Protein 8A3P (pdb70)

GO terms:
  GO:0070062 extracellular exosome (C, HDA)

Sequence (193 aa):
RPACLLVASGAAEGVSAQSFLHCFTMASTAFNLQVATPGGKAMEFVDVTESNARWVQDFRLKAYASPAKLESIDGARYHALLIPSCPGALTDLASSGSLARILQHFHSESKPICAVGHGVAALCCATNEDRSWVFDSYSLTGPSVCLVVEDFVKDSSASEPDAVHVVLDRHLVTGQNASSTVPAVQNLLFLCG

Secondary structure (DSSP, 8-state):
--EEEEE---STT-EEHHHHHHHHHHHHTTSEEEEEEGGGPPP-EES--TTTHHHHHHHTTSGGGSPEEGGG--GGG-SEEEE---TTHHHHTTT-HHHHHHHHHHHHTT--EEEEGGGGGGGGG-B-TTS-BS-SS------------SSHHHH-----TTS--EEEETTEEEESSGGGHHHHHHHHHHHT-

Organism: Homo sapiens (NCBI:txid9606)

Radius of gyration: 14.98 Å; Cα contacts (8 Å, |Δi|>4): 439; chains: 1; bounding box: 38×32×41 Å

CATH classification: 3.40.50.880

InterPro domains:
  IPR029062 Class I glutamine amidotransferase-like [G3DSA:3.40.50.880] (11-215)
  IPR029062 Class I glutamine amidotransferase-like [SSF52317] (15-216)
  IPR050325 Protein/nucleic acid deglycase [PTHR48094] (12-217)

Foldseek 3Di:
DFEEEEEWELDDQWAEQLLVVLVVVVVVVPHPYAYEYAVQHQHHYDPDDPVCPVVVVVLVVDPRSGHDHLQPDDLVRGQEYEYTAIQNLQVTQLQDPSVLVSVVVCVVVVGAYFAEENSVSSQNNNADPVRDRPCQVPAEDYDPPDHDDDVCCPPSYYDDDQDWDWDDGRRYIYTHHSNVSNVRVVVVVVVVD

Solvent-accessible surface area: 9165 Å² total; per-residue (Å²): 170,60,28,0,0,0,0,0,0,11,20,85,121,0,0,5,5,74,0,0,23,53,0,14,60,37,0,34,102,34,3,85,37,57,4,0,0,20,45,20,124,53,4,88,21,35,96,86,70,172,104,4,28,180,58,16,116,60,2,96,151,70,99,111,17,85,16,33,116,0,96,88,23,82,6,62,170,19,84,0,0,0,0,0,1,0,45,8,0,37,106,29,0,7,76,12,36,13,0,9,163,9,0,58,46,0,66,86,112,59,26,5,4,0,0,0,0,47,0,16,9,0,0,10,12,0,62,50,177,102,202,43,13,11,2,88,89,24,69,28,3,19,25,96,129,87,143,102,21,113,78,40,90,157,82,45,119,70,72,112,111,120,42,100,41,41,34,86,19,124,72,3,0,1,0,10,20,42,56,0,1,64,44,0,0,95,44,0,32,160,44,35,104

Nearest PDB structures (foldseek):
  8a3p-assembly1_A  TM=1.005E+00  e=2.338E-42  Homo sapiens
  7nd2-assembly1_G  TM=9.711E-01  e=3.076E-33  Homo sapiens
  4p5p-assembly1_A  TM=8.276E-01  e=1.273E-11  Francisella tularensis subsp. novicida U112
  3n7t-assembly1_A  TM=8.208E-01  e=8.490E-11  Coccidioides immitis
  1u9c-assembly1_A  TM=8.214E-01  e=1.372E-09  Geobacillus stearothermophilus

Structure (mmCIF, N/CA/C/O backbone):
data_8A3P
#
_entry.id   8A3P
#
_cell.length_a   94.619
_cell.length_b   99.573
_cell.length_c   62.158
_cell.angle_alpha   90.000
_cell.angle_beta   90.000
_cell.angle_gamma   90.000
#
_symmetry.space_group_name_H-M   'C 2 2 21'
#
loop_
_atom_site.group_PDB
_atom_site.id
_atom_site.type_symbol
_atom_site.label_atom_id
_atom_site.label_alt_id
_atom_site.label_comp_id
_atom_site.label_asym_id
_atom_site.label_entity_id
_atom_site.label_seq_id
_atom_site.pdbx_PDB_ins_code
_atom_site.Cartn_x
_atom_site.Cartn_y
_atom_site.Cartn_z
_atom_site.occupancy
_atom_site.B_iso_or_equiv
_atom_site.auth_seq_id
_atom_site.auth_comp_id
_atom_site.auth_asym_id
_atom_site.auth_atom_id
_atom_site.pdbx_PDB_model_num
ATOM 1 N N . ARG A 1 9 ? 10.740 13.817 7.425 1.00 99.26 9 ARG A N 1
ATOM 2 C CA . ARG A 1 9 ? 11.883 13.989 6.538 1.00 87.73 9 ARG A CA 1
ATOM 3 C C . ARG A 1 9 ? 12.962 14.881 7.136 1.00 74.52 9 ARG A C 1
ATOM 4 O O . ARG A 1 9 ? 12.691 16.026 7.504 1.00 77.13 9 ARG A O 1
ATOM 12 N N . PRO A 1 10 ? 14.183 14.370 7.232 1.00 84.46 10 PRO A N 1
ATOM 13 C CA . PRO A 1 10 ? 15.319 15.205 7.641 1.00 81.69 10 PRO A CA 1
ATOM 14 C C . PRO A 1 10 ? 15.840 16.024 6.461 1.00 79.41 10 PRO A C 1
ATOM 15 O O . PRO A 1 10 ? 15.336 15.950 5.335 1.00 83.37 10 PRO A O 1
ATOM 19 N N . ALA A 1 11 ? 16.858 16.833 6.737 1.00 74.98 11 ALA A N 1
ATOM 20 C CA . ALA A 1 11 ? 17.429 17.720 5.735 1.00 73.95 11 ALA A CA 1
ATOM 21 C C . ALA A 1 11 ? 18.823 17.246 5.359 1.00 76.62 11 ALA A C 1
ATOM 22 O O . ALA A 1 11 ? 19.574 16.745 6.204 1.00 76.32 11 ALA A O 1
ATOM 24 N N . CYS A 1 12 ? 19.169 17.434 4.092 1.00 70.41 12 CYS A N 1
ATOM 25 C CA . CYS A 1 12 ? 20.452 17.014 3.560 1.00 66.15 12 CYS A CA 1
ATOM 26 C C . CYS A 1 12 ? 21.083 18.164 2.792 1.00 65.58 12 CYS A C 1
ATOM 27 O O . CYS A 1 12 ? 20.414 18.835 2.000 1.00 61.64 12 CYS A O 1
ATOM 30 N N . LEU A 1 13 ? 22.372 18.387 3.037 1.00 62.31 13 LEU A N 1
ATOM 31 C CA . LEU A 1 13 ? 23.141 19.429 2.369 1.00 63.27 13 LEU A CA 1
ATOM 32 C C . LEU A 1 13 ? 23.880 18.814 1.186 1.00 71.17 13 LEU A C 1
ATOM 33 O O . LEU A 1 13 ? 24.708 17.912 1.370 1.00 75.55 13 LEU A O 1
ATOM 38 N N . LEU A 1 14 ? 23.573 19.291 -0.022 1.00 76.33 14 LEU A N 1
ATOM 39 C CA . LEU A 1 14 ? 24.229 18.848 -1.259 1.00 64.96 14 LEU A CA 1
ATOM 40 C C . LEU A 1 14 ? 25.134 19.991 -1.700 1.00 64.39 14 LEU A C 1
ATOM 41 O O . LEU A 1 14 ? 24.670 20.969 -2.303 1.00 61.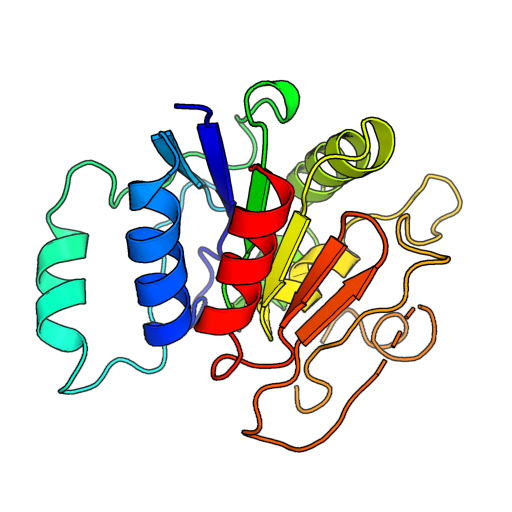16 14 LEU A O 1
ATOM 46 N N . VAL A 1 15 ? 26.424 19.879 -1.392 1.00 63.41 15 VAL A N 1
ATOM 47 C CA . VAL A 1 15 ? 27.394 20.889 -1.795 1.00 65.68 15 VAL A CA 1
ATOM 48 C C . VAL A 1 15 ? 27.999 20.488 -3.132 1.00 64.17 15 VAL A C 1
ATOM 49 O O . VAL A 1 15 ? 28.271 19.304 -3.387 1.00 66.96 15 VAL A O 1
ATOM 53 N N . ALA A 1 16 ? 28.193 21.481 -3.992 1.00 67.96 16 ALA A N 1
ATOM 54 C CA . ALA A 1 16 ? 28.761 21.300 -5.314 1.00 63.53 16 ALA A CA 1
ATOM 55 C C . ALA A 1 16 ? 29.645 22.495 -5.624 1.00 69.70 16 ALA A C 1
ATOM 56 O O . ALA A 1 16 ? 29.758 23.438 -4.833 1.00 70.09 16 ALA A O 1
ATOM 58 N N . SER A 1 17 ? 30.259 22.455 -6.796 1.00 69.26 17 SER A N 1
ATOM 59 C CA . SER A 1 17 ? 31.103 23.535 -7.280 1.00 73.30 17 SER A CA 1
ATOM 60 C C . SER A 1 17 ? 30.266 24.593 -7.992 1.00 74.27 17 SER A C 1
ATOM 61 O O . SER A 1 17 ? 29.246 24.293 -8.619 1.00 68.49 17 SER A O 1
ATOM 64 N N . GLY A 1 18 ? 30.701 25.843 -7.873 1.00 77.07 18 GLY A N 1
ATOM 65 C CA . GLY A 1 18 ? 30.271 26.912 -8.749 1.00 74.15 18 GLY A CA 1
ATOM 66 C C . GLY A 1 18 ? 31.255 27.204 -9.863 1.00 77.87 18 GLY A C 1
ATOM 67 O O . GLY A 1 18 ? 30.990 28.070 -10.704 1.00 91.22 18 GLY A O 1
ATOM 68 N N . ALA A 1 19 ? 32.373 26.478 -9.905 1.00 78.31 19 ALA A N 1
ATOM 69 C CA . ALA A 1 19 ? 33.510 26.760 -10.769 1.00 78.89 19 ALA A CA 1
ATOM 70 C C . ALA A 1 19 ? 33.226 26.368 -12.220 1.00 83.38 19 ALA A C 1
ATOM 71 O O . ALA A 1 19 ? 32.213 25.739 -12.541 1.00 82.71 19 ALA A O 1
ATOM 73 N N . ALA A 1 20 ? 34.207 26.674 -13.079 1.00 90.20 20 ALA A N 1
ATOM 74 C CA . ALA A 1 20 ? 33.981 26.899 -14.508 1.00 96.65 20 ALA A CA 1
ATOM 75 C C . ALA A 1 20 ? 33.358 25.694 -15.201 1.00 100.53 20 ALA A C 1
ATOM 76 O O . ALA A 1 20 ? 32.323 25.814 -15.859 1.00 106.02 20 ALA A O 1
ATOM 78 N N . GLU A 1 21 ? 34.011 24.544 -15.139 1.00 96.96 21 GLU A N 1
ATOM 79 C CA . GLU A 1 21 ? 33.444 23.302 -15.661 1.00 98.04 21 GLU A CA 1
ATOM 80 C C . GLU A 1 21 ? 33.287 22.370 -14.472 1.00 80.64 21 GLU A C 1
ATOM 81 O O . GLU A 1 21 ? 33.954 21.337 -14.359 1.00 69.04 21 GLU A O 1
ATOM 87 N N . GLY A 1 22 ? 32.387 22.763 -13.580 1.00 79.34 22 GLY A N 1
ATOM 88 C CA . GLY A 1 22 ? 32.470 22.378 -12.193 1.00 75.99 22 GLY A CA 1
ATOM 89 C C . GLY A 1 22 ? 31.910 21.033 -11.821 1.00 76.20 22 GLY A C 1
ATOM 90 O O . GLY A 1 22 ? 32.578 20.286 -11.105 1.00 80.71 22 GLY A O 1
ATOM 91 N N . VAL A 1 23 ? 30.689 20.716 -12.252 1.00 71.41 23 VAL A N 1
ATOM 92 C CA . VAL A 1 23 ? 29.967 19.571 -11.709 1.00 71.60 23 VAL A CA 1
ATOM 93 C C . VAL A 1 23 ? 29.559 18.625 -12.838 1.00 75.64 23 VAL A C 1
ATOM 94 O O . VAL A 1 23 ? 29.124 19.067 -13.908 1.00 74.41 23 VAL A O 1
ATOM 98 N N . SER A 1 24 ? 29.726 17.317 -12.604 1.00 70.29 24 SER A N 1
ATOM 99 C CA . SER A 1 24 ? 29.314 16.311 -13.583 1.00 68.67 24 SER A CA 1
ATOM 100 C C . SER A 1 24 ? 27.797 16.199 -13.611 1.00 67.81 24 SER A C 1
ATOM 101 O O . SER A 1 24 ? 27.153 16.117 -12.563 1.00 80.10 24 SER A O 1
ATOM 104 N N . ALA A 1 25 ? 27.218 16.189 -14.808 1.00 72.77 25 ALA A N 1
ATOM 105 C CA . ALA A 1 25 ? 25.772 16.349 -14.900 1.00 65.22 25 ALA A CA 1
ATOM 106 C C . ALA A 1 25 ? 25.036 15.087 -14.466 1.00 61.65 25 ALA A C 1
ATOM 107 O O . ALA A 1 25 ? 24.014 15.167 -13.781 1.00 64.19 25 ALA A O 1
ATOM 109 N N . GLN A 1 26 ? 25.527 13.909 -14.853 1.00 62.95 26 GLN A N 1
ATOM 110 C CA . GLN A 1 26 ? 24.828 12.677 -14.494 1.00 65.91 26 GLN A CA 1
ATOM 111 C C . GLN A 1 26 ? 24.967 12.395 -13.002 1.00 69.55 26 GLN A C 1
ATOM 112 O O . GLN A 1 26 ? 23.982 12.069 -12.320 1.00 70.23 26 GLN A O 1
ATOM 118 N N . SER A 1 27 ? 26.187 12.535 -12.473 1.00 68.52 27 SER A N 1
ATOM 119 C CA . SER A 1 27 ? 26.379 12.421 -11.034 1.00 64.86 27 SER A CA 1
ATOM 120 C C . SER A 1 27 ? 25.392 13.308 -10.291 1.00 73.04 27 SER A C 1
ATOM 121 O O . SER A 1 27 ? 24.657 12.838 -9.415 1.00 74.64 27 SER A O 1
ATOM 124 N N . PHE A 1 28 ? 25.325 14.590 -10.663 1.00 73.98 28 PHE A N 1
ATOM 125 C CA . PHE A 1 28 ? 24.416 15.504 -9.976 1.00 66.38 28 PHE A CA 1
ATOM 126 C C . PHE A 1 28 ? 22.965 15.058 -10.110 1.00 59.75 28 PHE A C 1
ATOM 127 O O . PHE A 1 28 ? 22.204 15.112 -9.139 1.00 57.29 28 PHE A O 1
ATOM 135 N N . LEU A 1 29 ? 22.545 14.686 -11.322 1.00 58.93 29 LEU A N 1
ATOM 136 C CA . LEU A 1 29 ? 21.161 14.276 -11.530 1.00 60.22 29 LEU A CA 1
ATOM 137 C C . LEU A 1 29 ? 20.785 13.156 -10.565 1.00 64.52 29 LEU A C 1
ATOM 138 O O . LEU A 1 29 ? 19.711 13.179 -9.940 1.00 65.41 29 LEU A O 1
ATOM 143 N N . HIS A 1 30 ? 21.682 12.184 -10.397 1.00 63.71 30 HIS A N 1
ATOM 144 C CA . HIS A 1 30 ? 21.350 11.090 -9.495 1.00 69.47 30 HIS A CA 1
ATOM 145 C C . HIS A 1 30 ? 21.364 11.544 -8.046 1.00 64.94 30 HIS A C 1
ATOM 146 O O . HIS A 1 30 ? 20.476 11.165 -7.276 1.00 64.40 30 HIS A O 1
ATOM 153 N N . CYS A 1 31 ? 22.343 12.365 -7.658 1.00 58.20 31 CYS A N 1
ATOM 154 C CA . CYS A 1 31 ? 22.365 12.877 -6.291 1.00 53.65 31 CYS A CA 1
ATOM 155 C C . CYS A 1 31 ? 21.082 13.627 -5.958 1.00 60.68 31 CYS A C 1
ATOM 156 O O . CYS A 1 31 ? 20.457 13.377 -4.923 1.00 62.90 31 CYS A O 1
ATOM 159 N N . PHE A 1 32 ? 20.671 14.546 -6.830 1.00 67.79 32 PHE A N 1
ATOM 160 C CA . PHE A 1 32 ? 19.516 15.386 -6.538 1.00 71.85 32 PHE A CA 1
ATOM 161 C C . PHE A 1 32 ? 18.239 14.556 -6.484 1.00 71.17 32 PHE A C 1
ATOM 162 O O . PHE A 1 32 ? 17.528 14.560 -5.472 1.00 69.81 32 PHE A O 1
ATOM 170 N N . THR A 1 33 ? 17.936 13.828 -7.560 1.00 65.92 33 THR A N 1
ATOM 171 C CA . THR A 1 33 ? 16.700 13.051 -7.580 1.00 69.30 33 THR A CA 1
ATOM 172 C C . THR A 1 33 ? 16.674 12.016 -6.454 1.00 72.39 33 THR A C 1
ATOM 173 O O . THR A 1 33 ? 15.691 11.925 -5.703 1.00 73.34 33 THR A O 1
ATOM 177 N N . MET A 1 34 ? 17.761 11.249 -6.297 1.00 71.24 34 MET A N 1
ATOM 178 C CA . MET A 1 34 ? 17.803 10.229 -5.25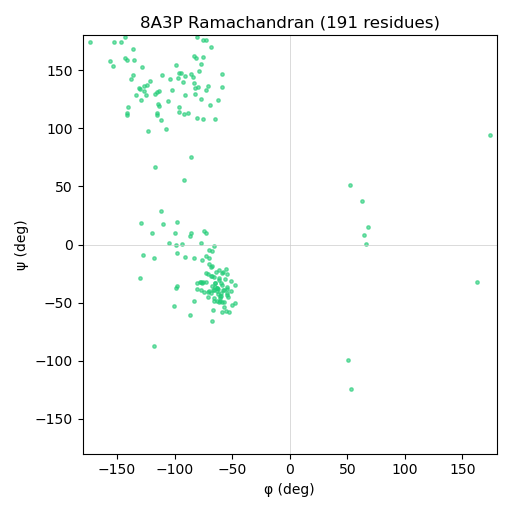2 1.00 68.54 34 MET A CA 1
ATOM 179 C C . MET A 1 34 ? 17.696 10.832 -3.851 1.00 67.15 34 MET A C 1
ATOM 180 O O . MET A 1 34 ? 17.000 10.285 -2.994 1.00 69.35 34 MET A O 1
ATOM 185 N N . ALA A 1 35 ? 18.390 11.932 -3.574 1.00 64.07 35 ALA A N 1
ATOM 186 C CA . ALA A 1 35 ? 18.363 12.438 -2.203 1.00 63.02 35 ALA A CA 1
ATOM 187 C C . ALA A 1 35 ? 17.068 13.183 -1.903 1.00 74.00 35 ALA A C 1
ATOM 188 O O . ALA A 1 35 ? 16.583 13.144 -0.767 1.00 84.19 35 ALA A O 1
ATOM 190 N N . SER A 1 36 ? 16.490 13.846 -2.907 1.00 75.49 36 SER A N 1
ATOM 191 C CA . SER A 1 36 ? 15.212 14.527 -2.742 1.00 77.48 36 SER A CA 1
ATOM 192 C C . SER A 1 36 ? 14.081 13.574 -2.381 1.00 82.02 36 SER A C 1
ATOM 193 O O . SER A 1 36 ? 13.058 14.025 -1.854 1.00 83.49 36 SER A O 1
ATOM 196 N N . THR A 1 37 ? 14.222 12.278 -2.682 1.00 77.50 37 THR A N 1
ATOM 197 C CA . THR A 1 37 ? 13.162 11.332 -2.353 1.00 82.36 37 THR A CA 1
ATOM 198 C C . THR A 1 37 ? 13.111 11.080 -0.853 1.00 80.37 37 THR A C 1
ATOM 199 O O . THR A 1 37 ? 12.054 10.734 -0.315 1.00 82.83 37 THR A O 1
ATOM 203 N N . ALA A 1 38 ? 14.229 11.295 -0.160 1.00 80.84 38 ALA A N 1
ATOM 204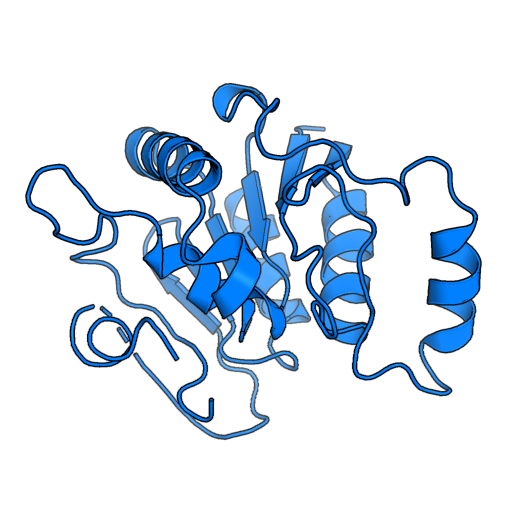 C CA . ALA A 1 38 ? 14.355 10.985 1.250 1.00 81.00 38 ALA A CA 1
ATOM 205 C C . ALA A 1 38 ? 14.623 12.195 2.131 1.00 83.12 38 ALA A C 1
ATOM 206 O O . ALA A 1 38 ? 14.533 12.072 3.358 1.00 89.16 38 ALA A O 1
ATOM 208 N N . PHE A 1 39 ? 14.946 13.350 1.559 1.00 75.92 39 PHE A N 1
ATOM 209 C CA . PHE A 1 39 ? 15.336 14.502 2.353 1.00 79.83 39 PHE A CA 1
ATOM 210 C C . PHE A 1 39 ? 14.635 15.752 1.847 1.00 83.13 39 PHE A C 1
ATOM 211 O O . PHE A 1 39 ? 14.175 15.816 0.706 1.00 79.04 39 PHE A O 1
ATOM 219 N N . ASN A 1 40 ? 14.547 16.748 2.719 1.00 79.60 40 ASN A N 1
ATOM 220 C CA . ASN A 1 40 ? 14.356 18.118 2.265 1.00 79.12 40 ASN A CA 1
ATOM 221 C C . ASN A 1 40 ? 15.734 18.610 1.838 1.00 73.34 40 ASN A C 1
ATOM 222 O O . ASN A 1 40 ? 16.631 18.781 2.672 1.00 78.84 40 ASN A O 1
ATOM 227 N N . LEU A 1 41 ? 15.927 18.771 0.538 1.00 63.32 41 LEU A N 1
ATOM 228 C CA . LEU A 1 41 ? 17.258 18.925 -0.020 1.00 65.08 41 LEU A CA 1
ATOM 229 C C . LEU A 1 41 ? 17.589 20.403 -0.200 1.00 71.73 41 LEU A C 1
ATOM 230 O O . LEU A 1 41 ? 16.706 21.230 -0.442 1.00 76.81 41 LEU A O 1
ATOM 235 N N . GLN A 1 42 ? 18.875 20.730 -0.052 1.00 65.63 42 GLN A N 1
ATOM 236 C CA . GLN A 1 42 ? 19.363 22.101 -0.162 1.00 63.71 42 GLN A CA 1
ATOM 237 C C . GLN A 1 42 ? 20.700 22.087 -0.885 1.00 69.07 42 GLN A C 1
ATOM 238 O O . GLN A 1 42 ? 21.682 21.559 -0.350 1.00 69.46 42 GLN A O 1
ATOM 244 N N . VAL A 1 43 ? 20.730 22.664 -2.090 1.00 61.13 43 VAL A N 1
ATOM 245 C CA . VAL A 1 43 ? 21.963 22.797 -2.855 1.00 66.22 43 VAL A CA 1
ATOM 246 C C . VAL A 1 43 ? 22.716 24.023 -2.350 1.00 67.06 43 VAL A C 1
ATOM 247 O O . VAL A 1 43 ? 22.120 25.082 -2.129 1.00 67.80 43 VAL A O 1
ATOM 251 N N . ALA A 1 44 ? 24.025 23.881 -2.147 1.00 64.39 44 ALA A N 1
ATOM 252 C CA . ALA A 1 44 ? 24.865 24.994 -1.724 1.00 63.94 44 ALA A CA 1
ATOM 253 C C . ALA A 1 44 ? 26.175 24.957 -2.496 1.00 68.17 44 ALA A C 1
ATOM 254 O O . ALA A 1 44 ? 26.707 23.875 -2.767 1.00 71.25 44 ALA A O 1
ATOM 256 N N . THR A 1 45 ? 26.680 26.130 -2.862 1.00 62.93 45 THR A N 1
ATOM 257 C CA . THR A 1 45 ? 27.935 26.258 -3.590 1.00 67.53 45 THR A CA 1
ATOM 258 C C . THR A 1 45 ? 28.658 27.488 -3.082 1.00 67.05 45 THR A C 1
ATOM 259 O O . THR A 1 45 ? 28.038 28.370 -2.471 1.00 67.34 45 THR A O 1
ATOM 263 N N . PRO A 1 46 ? 29.974 27.583 -3.299 1.00 64.74 46 PRO A N 1
ATOM 264 C CA . PRO A 1 46 ? 30.692 28.793 -2.880 1.00 60.79 46 PRO A CA 1
ATOM 265 C C . PRO A 1 46 ? 30.112 30.026 -3.558 1.00 66.86 46 PRO A C 1
ATOM 266 O O . PRO A 1 46 ? 29.788 30.014 -4.748 1.00 70.09 46 PRO A O 1
ATOM 270 N N . GLY A 1 47 ? 29.931 31.082 -2.772 1.00 60.55 47 GLY A N 1
ATOM 271 C CA . GLY A 1 47 ? 29.424 32.339 -3.286 1.00 64.69 47 GLY A CA 1
ATOM 272 C C . GLY A 1 47 ? 27.987 32.282 -3.771 1.00 68.69 47 GLY A C 1
ATOM 273 O O . GLY A 1 47 ? 27.433 33.291 -4.236 1.00 71.44 47 GLY A O 1
ATOM 274 N N . GLY A 1 48 ? 27.372 31.103 -3.654 1.00 65.51 48 GLY A N 1
ATOM 275 C CA . GLY A 1 48 ? 26.072 30.855 -4.229 1.00 56.58 48 GLY A CA 1
ATOM 276 C C . GLY A 1 48 ? 26.079 30.830 -5.736 1.00 63.57 48 GLY A C 1
ATOM 277 O O . GLY A 1 48 ? 25.010 30.932 -6.355 1.00 66.20 48 GLY A O 1
ATOM 278 N N . LYS A 1 49 ? 27.258 30.718 -6.350 1.00 61.26 49 LYS A N 1
ATOM 279 C CA . LYS A 1 49 ? 27.365 30.833 -7.801 1.00 72.05 49 LYS A CA 1
ATOM 280 C C . LYS A 1 49 ? 26.755 29.604 -8.467 1.00 76.23 49 LYS A C 1
ATOM 281 O O . LYS A 1 49 ? 26.955 28.469 -8.021 1.00 75.53 49 LYS A O 1
ATOM 287 N N . ALA A 1 50 ? 25.975 29.849 -9.521 1.00 83.29 50 ALA A N 1
ATOM 288 C CA . ALA A 1 50 ? 25.283 28.785 -10.234 1.00 70.73 50 ALA A CA 1
ATOM 289 C C . ALA A 1 50 ? 26.276 27.770 -10.787 1.00 74.79 50 ALA A C 1
ATOM 290 O O . ALA A 1 50 ? 27.404 28.109 -11.163 1.00 78.37 50 ALA A O 1
ATOM 292 N N . MET A 1 51 ? 25.837 26.512 -10.828 1.00 69.69 51 MET A N 1
ATOM 293 C CA . MET A 1 51 ? 26.684 25.391 -11.208 1.00 71.61 51 MET A CA 1
ATOM 294 C C . MET A 1 51 ? 26.841 25.323 -12.717 1.00 72.27 51 MET A C 1
ATOM 295 O O . MET A 1 51 ? 25.930 25.676 -13.475 1.00 64.89 51 MET A O 1
ATOM 300 N N . GLU A 1 52 ? 27.994 24.830 -13.156 1.00 71.27 52 GLU A N 1
ATOM 301 C CA . GLU A 1 52 ? 28.245 24.626 -14.575 1.00 72.45 52 GLU A CA 1
ATOM 302 C C . GLU A 1 52 ? 28.399 23.135 -14.849 1.00 66.54 52 GLU A C 1
ATOM 303 O O . GLU A 1 52 ? 29.294 22.480 -14.301 1.00 65.51 52 GLU A O 1
ATOM 309 N N . PHE A 1 53 ? 27.532 22.614 -15.711 1.00 72.96 53 PHE A N 1
ATOM 310 C CA . PHE A 1 53 ? 27.389 21.181 -15.931 1.00 68.10 53 PHE A CA 1
ATOM 311 C C . PHE A 1 53 ? 28.354 20.702 -17.008 1.00 77.03 53 PHE A C 1
ATOM 312 O O . PHE A 1 53 ? 28.213 21.066 -18.177 1.00 71.55 53 PHE A O 1
ATOM 320 N N . VAL A 1 54 ? 29.321 19.883 -16.616 1.00 79.61 54 VAL A N 1
ATOM 321 C CA . VAL A 1 54 ? 30.090 19.105 -17.577 1.00 81.66 54 VAL A CA 1
ATOM 322 C C . VAL A 1 54 ? 29.300 17.852 -17.957 1.00 79.06 54 VAL A C 1
ATOM 323 O O . VAL A 1 54 ? 28.378 17.434 -17.255 1.00 74.75 54 VAL A O 1
ATOM 327 N N . ASP A 1 55 ? 29.659 17.254 -19.098 1.00 85.66 55 ASP A N 1
ATOM 328 C CA . ASP A 1 55 ? 29.130 15.946 -19.524 1.00 83.34 55 ASP A CA 1
ATOM 329 C C . ASP A 1 55 ? 27.618 15.966 -19.752 1.00 76.38 55 ASP A C 1
ATOM 330 O O . ASP A 1 55 ? 26.916 15.005 -19.442 1.00 68.55 55 ASP A O 1
ATOM 335 N N . VAL A 1 56 ? 27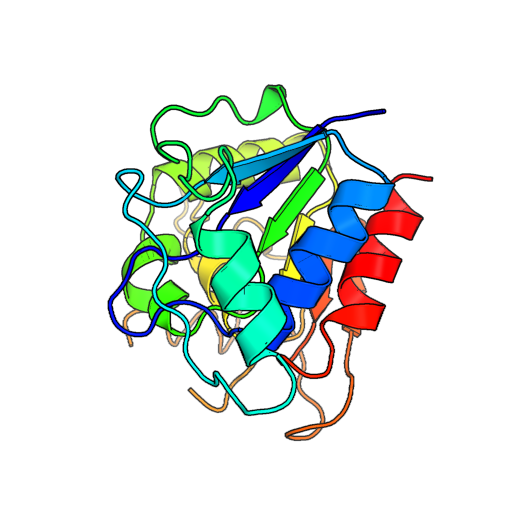.100 17.054 -20.285 1.00 79.24 56 VAL A N 1
ATOM 336 C CA . VAL A 1 56 ? 25.686 17.095 -20.643 1.00 82.48 56 VAL A CA 1
ATOM 337 C C . VAL A 1 56 ? 25.502 16.382 -21.979 1.00 85.85 56 VAL A C 1
ATOM 338 O O . VAL A 1 56 ? 26.312 16.548 -22.900 1.00 98.23 56 VAL A O 1
ATOM 342 N N . THR A 1 57 ? 24.465 15.542 -22.080 1.00 87.81 57 THR A N 1
ATOM 343 C CA . THR A 1 57 ? 24.253 14.732 -23.277 1.00 82.21 57 THR A CA 1
ATOM 344 C C . THR A 1 57 ? 22.769 14.531 -23.555 1.00 84.07 57 THR A C 1
ATOM 345 O O . THR A 1 57 ? 21.903 14.888 -22.753 1.00 86.99 57 THR A O 1
ATOM 349 N N . GLU A 1 58 ? 22.499 13.903 -24.710 1.00 83.56 58 GLU A N 1
ATOM 350 C CA . GLU A 1 58 ? 21.135 13.725 -25.206 1.00 85.32 58 GLU A CA 1
ATOM 351 C C . GLU A 1 58 ? 20.236 13.036 -24.180 1.00 86.97 58 GLU A C 1
ATOM 352 O O . GLU A 1 58 ? 19.016 13.235 -24.189 1.00 88.76 58 GLU A O 1
ATOM 358 N N . SER A 1 59 ? 20.818 12.250 -23.269 1.00 94.64 59 SER A N 1
ATOM 359 C CA . SER A 1 59 ? 20.012 11.483 -22.321 1.00 88.71 59 SER A CA 1
ATOM 360 C C . SER A 1 59 ? 19.543 12.332 -21.145 1.00 85.52 59 SER A C 1
ATOM 361 O O . SER A 1 59 ? 18.408 12.173 -20.682 1.00 86.40 59 SER A O 1
ATOM 364 N N . ASN A 1 60 ? 20.389 13.234 -20.646 1.00 79.46 60 ASN A N 1
ATOM 365 C CA . ASN A 1 60 ? 20.035 14.045 -19.490 1.00 83.01 60 ASN A CA 1
ATOM 366 C C . ASN A 1 60 ? 19.697 15.488 -19.834 1.00 82.92 60 ASN A C 1
ATOM 367 O O . ASN A 1 60 ? 19.39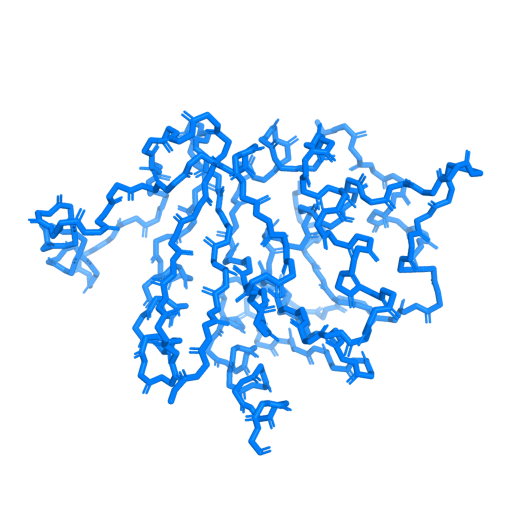1 16.265 -18.923 1.00 83.27 60 ASN A O 1
ATOM 372 N N . ALA A 1 61 ? 19.718 15.869 -21.113 1.00 79.61 61 ALA A N 1
ATOM 373 C CA . ALA A 1 61 ? 19.529 17.276 -21.451 1.00 74.30 61 ALA A CA 1
ATOM 374 C C . ALA A 1 61 ? 18.162 17.777 -21.004 1.00 70.90 61 ALA A C 1
ATOM 375 O O . ALA A 1 61 ? 18.064 18.824 -20.357 1.00 76.89 61 ALA A O 1
ATOM 377 N N . ARG A 1 62 ? 17.090 17.045 -21.331 1.00 63.79 62 ARG A N 1
ATOM 378 C CA . ARG A 1 62 ? 15.769 17.508 -20.910 1.00 64.07 62 ARG A CA 1
ATOM 379 C C . ARG A 1 62 ? 15.734 17.771 -19.415 1.00 70.62 62 ARG A C 1
ATOM 380 O O . ARG A 1 62 ? 15.245 18.819 -18.974 1.00 74.08 62 ARG A O 1
ATOM 388 N N . TRP A 1 63 ? 16.282 16.843 -18.621 1.00 72.33 63 TRP A N 1
ATOM 389 C CA . TRP A 1 63 ? 16.235 16.992 -17.170 1.00 66.42 63 TRP A CA 1
ATOM 390 C C . TRP A 1 63 ? 16.929 18.270 -16.720 1.00 70.11 63 TRP A C 1
ATOM 391 O O . TRP A 1 63 ? 16.437 18.960 -15.824 1.00 80.15 63 TRP A O 1
ATOM 402 N N . VAL A 1 64 ? 18.077 18.601 -17.312 1.00 69.05 64 VAL A N 1
ATOM 403 C CA . VAL A 1 64 ? 18.772 19.802 -16.850 1.00 71.54 64 VAL A CA 1
ATOM 404 C C . VAL A 1 64 ? 18.102 21.068 -17.399 1.00 77.03 64 VAL A C 1
ATOM 405 O O . VAL A 1 64 ? 18.057 22.103 -16.719 1.00 73.96 64 VAL A O 1
ATOM 409 N N . GLN A 1 65 ? 17.529 21.003 -18.598 1.00 75.97 65 GLN A N 1
ATOM 410 C CA . GLN A 1 65 ? 16.696 22.106 -19.062 1.00 76.20 65 GLN A CA 1
ATOM 411 C C . GLN A 1 65 ? 15.535 22.356 -18.110 1.00 71.89 65 GLN A C 1
ATOM 412 O O . GLN A 1 65 ? 15.127 23.506 -17.912 1.00 73.38 65 GLN A O 1
ATOM 418 N N . ASP A 1 66 ? 14.987 21.298 -17.506 1.00 76.50 66 ASP A N 1
ATOM 419 C CA . ASP A 1 66 ? 13.908 21.503 -16.546 1.00 75.45 66 ASP A CA 1
ATOM 420 C C . ASP A 1 66 ? 14.454 21.999 -15.213 1.00 76.29 66 ASP A C 1
ATOM 421 O O . ASP A 1 66 ? 13.864 22.891 -14.588 1.00 78.32 66 ASP A O 1
ATOM 426 N N . PHE A 1 67 ? 15.604 21.463 -14.790 1.00 73.63 67 PHE A N 1
ATOM 427 C CA . PHE A 1 67 ? 16.201 21.835 -13.511 1.00 74.62 67 PHE A CA 1
ATOM 428 C C . PHE A 1 67 ? 16.518 23.324 -13.459 1.00 81.96 67 PHE A C 1
ATOM 429 O O . PHE A 1 67 ? 16.239 23.993 -12.458 1.00 84.25 67 PHE A O 1
ATOM 437 N N . ARG A 1 68 ? 17.102 23.864 -14.537 1.00 74.48 68 ARG A N 1
ATOM 438 C CA . ARG A 1 68 ? 17.459 25.276 -14.534 1.00 72.36 68 ARG A CA 1
ATOM 439 C C . ARG A 1 68 ? 16.250 26.166 -14.288 1.00 80.28 68 ARG A C 1
ATOM 440 O O . ARG A 1 68 ? 16.411 27.288 -13.798 1.00 81.96 68 ARG A O 1
ATOM 448 N N . LEU A 1 69 ? 15.044 25.682 -14.582 1.00 76.76 69 LEU A N 1
ATOM 449 C CA . LEU A 1 69 ? 13.837 26.483 -14.436 1.00 85.22 69 LEU A CA 1
ATOM 450 C C . LEU A 1 69 ? 13.145 26.301 -13.085 1.00 86.82 69 LEU A C 1
ATOM 451 O O . LEU A 1 69 ? 12.109 26.931 -12.847 1.00 88.15 69 LEU A O 1
ATOM 456 N N . LYS A 1 70 ? 13.684 25.475 -12.190 1.00 86.97 70 LYS A N 1
ATOM 457 C CA . LYS A 1 70 ? 13.028 25.228 -10.912 1.00 83.30 70 LYS A CA 1
ATOM 458 C C . LYS A 1 70 ? 13.576 26.160 -9.832 1.00 78.58 70 LYS A C 1
ATOM 459 O O . LYS A 1 70 ? 14.751 26.544 -9.847 1.00 75.09 70 LYS A O 1
ATOM 465 N N . ALA A 1 71 ? 12.700 26.533 -8.895 1.00 83.55 71 ALA A N 1
ATOM 466 C CA . ALA A 1 71 ? 13.037 27.579 -7.930 1.00 91.59 71 ALA A CA 1
ATOM 467 C C . ALA A 1 71 ? 14.332 27.269 -7.183 1.00 92.42 71 ALA A C 1
ATOM 468 O O . ALA A 1 71 ? 15.174 28.152 -6.981 1.00 87.74 71 ALA A O 1
ATOM 470 N N . TYR A 1 72 ? 14.524 26.017 -6.789 1.00 95.17 72 TYR A N 1
ATOM 471 C CA . TYR A 1 72 ? 15.682 25.610 -6.011 1.00 96.73 72 TYR A CA 1
ATOM 472 C C . TYR A 1 72 ? 16.901 25.266 -6.871 1.00 98.50 72 TYR A C 1
ATOM 473 O O . TYR A 1 72 ? 17.879 24.723 -6.349 1.00 79.82 72 TYR A O 1
ATOM 482 N N . ALA A 1 73 ? 16.872 25.561 -8.175 1.00 106.92 73 ALA A N 1
ATOM 483 C CA . ALA A 1 73 ? 18.093 25.435 -8.969 1.00 98.28 73 ALA A CA 1
ATOM 484 C C . ALA A 1 73 ? 19.161 26.414 -8.501 1.00 96.92 73 ALA A C 1
ATOM 485 O O . ALA A 1 73 ? 20.356 26.186 -8.731 1.00 92.02 73 ALA A O 1
ATOM 487 N N . SER A 1 74 ? 18.749 27.503 -7.850 1.00 103.35 74 SER A N 1
ATOM 488 C CA . SER A 1 74 ? 19.699 28.450 -7.289 1.00 89.73 74 SER A CA 1
ATOM 489 C C . SER A 1 74 ? 20.277 27.874 -6.005 1.00 81.08 74 SER A C 1
ATOM 490 O O . SER A 1 74 ? 19.521 27.490 -5.106 1.00 83.37 74 SER A O 1
ATOM 493 N N . PRO A 1 75 ? 21.591 27.776 -5.884 1.00 77.70 75 PRO A N 1
ATOM 494 C CA . PRO A 1 75 ? 22.179 27.292 -4.636 1.00 70.59 75 PRO A CA 1
ATOM 495 C C . PRO A 1 75 ? 22.169 28.350 -3.543 1.00 75.72 75 PRO A C 1
ATOM 496 O O . PRO A 1 75 ? 22.153 29.557 -3.793 1.00 80.94 75 PRO A O 1
ATOM 500 N N . ALA A 1 76 ? 22.185 27.865 -2.308 1.00 72.79 76 ALA A N 1
ATOM 501 C CA . ALA A 1 76 ? 22.469 28.739 -1.186 1.00 67.47 76 ALA A CA 1
ATOM 502 C C . ALA A 1 76 ? 23.961 29.047 -1.143 1.00 71.17 76 ALA A C 1
ATOM 503 O O . ALA A 1 76 ? 24.787 28.349 -1.742 1.00 73.10 76 ALA A O 1
ATOM 505 N N . LYS A 1 77 ? 24.300 30.117 -0.434 1.00 78.11 77 LYS A N 1
ATOM 506 C CA . LYS A 1 77 ? 25.696 30.478 -0.227 1.00 76.88 77 LYS A CA 1
ATOM 507 C C . LYS A 1 77 ? 26.303 29.530 0.804 1.00 77.90 77 LYS A C 1
ATOM 508 O O . LYS A 1 77 ? 25.977 29.607 1.995 1.00 69.68 77 LYS A O 1
ATOM 514 N N . LEU A 1 78 ? 27.175 28.622 0.344 1.00 75.27 78 LEU A N 1
ATOM 515 C CA . LEU A 1 78 ? 27.843 27.685 1.243 1.00 71.40 78 LEU A CA 1
ATOM 516 C C . LEU A 1 78 ? 28.433 28.375 2.471 1.00 74.71 78 LEU A C 1
ATOM 517 O O . LEU A 1 78 ? 28.425 27.806 3.567 1.00 82.25 78 LEU A O 1
ATOM 522 N N . GLU A 1 79 ? 28.930 29.603 2.316 1.00 70.66 79 GLU A N 1
ATOM 523 C CA . GLU A 1 79 ? 29.513 30.315 3.448 1.00 68.48 79 GLU A CA 1
ATOM 524 C C . GLU A 1 79 ? 28.471 30.706 4.499 1.00 69.00 79 GLU A C 1
ATOM 525 O O . GLU A 1 79 ? 28.842 30.971 5.644 1.00 73.03 79 GLU A O 1
ATOM 531 N N . SER A 1 80 ? 27.186 30.745 4.137 1.00 69.47 80 SER A N 1
ATOM 532 C CA . SER A 1 80 ? 26.109 31.231 4.993 1.00 74.29 80 SER A CA 1
ATOM 533 C C . SER A 1 80 ? 25.332 30.110 5.685 1.00 73.67 80 SER A C 1
ATOM 534 O O . SER A 1 80 ? 24.285 30.370 6.290 1.00 66.53 80 SER A O 1
ATOM 537 N N . ILE A 1 81 ? 25.814 28.882 5.620 1.00 88.32 81 ILE A N 1
ATOM 538 C CA . ILE A 1 81 ? 25.045 27.725 6.054 1.00 80.72 81 ILE A CA 1
ATOM 539 C C . ILE A 1 81 ? 25.549 27.244 7.408 1.00 66.23 81 ILE A C 1
ATOM 540 O O . ILE A 1 81 ? 26.755 27.292 7.690 1.00 57.60 81 ILE A O 1
ATOM 545 N N . ASP A 1 82 ? 24.620 26.807 8.263 1.00 69.45 82 ASP A N 1
ATOM 546 C CA . ASP A 1 82 ? 24.948 26.189 9.546 1.00 73.82 82 ASP A CA 1
ATOM 547 C C . ASP A 1 82 ? 24.934 24.673 9.375 1.00 74.54 82 ASP A C 1
ATOM 548 O O . ASP A 1 82 ? 23.873 24.077 9.127 1.00 70.18 82 ASP A O 1
ATOM 553 N N . GLY A 1 83 ? 26.106 24.050 9.511 1.00 66.85 83 GLY A N 1
ATOM 554 C CA . GLY A 1 83 ? 26.180 22.615 9.316 1.00 69.01 83 GLY A CA 1
ATOM 555 C C . GLY A 1 83 ? 25.237 21.835 10.211 1.00 68.19 83 GLY A C 1
ATOM 556 O O . GLY A 1 83 ? 24.771 20.753 9.833 1.00 79.96 83 GLY A O 1
ATOM 557 N N . ALA A 1 84 ? 24.929 22.368 11.399 1.00 63.36 84 ALA A N 1
ATOM 558 C CA . ALA A 1 84 ? 24.124 21.603 12.345 1.00 68.70 84 ALA A CA 1
ATOM 559 C C . ALA A 1 84 ? 22.696 21.403 11.866 1.00 78.00 84 ALA A C 1
ATOM 560 O O . ALA A 1 84 ? 22.002 20.509 12.363 1.00 81.43 84 ALA A O 1
ATOM 562 N N . ARG A 1 85 ? 22.245 22.208 10.911 1.00 73.80 85 ARG A N 1
ATOM 563 C CA . ARG A 1 85 ? 20.864 22.133 10.467 1.00 79.14 85 ARG A CA 1
ATOM 564 C C . ARG A 1 85 ? 20.574 20.895 9.626 1.00 72.76 85 ARG A C 1
ATOM 565 O O . ARG A 1 85 ? 19.397 20.612 9.375 1.00 75.89 85 ARG A O 1
ATOM 573 N N . TYR A 1 86 ? 21.602 20.145 9.213 1.00 70.64 86 TYR A N 1
ATOM 574 C CA . TYR A 1 86 ? 21.464 19.058 8.246 1.00 68.60 86 TYR A CA 1
ATOM 575 C C . TYR A 1 86 ? 21.945 17.743 8.844 1.00 68.45 86 TYR A C 1
ATOM 576 O O . TYR A 1 86 ? 22.948 17.700 9.565 1.00 68.73 86 TYR A O 1
ATOM 585 N N . HIS A 1 87 ? 21.221 16.666 8.538 1.00 67.10 87 HIS A N 1
ATOM 586 C CA . HIS A 1 87 ? 21.596 15.341 9.004 1.00 70.89 87 HIS A CA 1
ATOM 587 C C . HIS A 1 87 ? 22.508 14.601 8.034 1.00 72.74 87 HIS A C 1
ATOM 588 O O . HIS A 1 87 ? 23.064 13.563 8.403 1.00 77.08 87 HIS A O 1
ATOM 595 N N . ALA A 1 88 ? 22.696 15.104 6.817 1.00 76.81 88 ALA A N 1
ATOM 596 C CA . ALA A 1 88 ? 23.530 14.397 5.862 1.00 70.45 88 ALA A CA 1
ATOM 597 C C . ALA A 1 88 ? 24.127 15.382 4.862 1.00 70.71 88 ALA A C 1
ATOM 598 O O . ALA A 1 88 ? 23.560 16.453 4.590 1.00 56.46 88 ALA A O 1
ATOM 600 N N . LEU A 1 89 ? 25.288 14.997 4.316 1.00 65.88 89 LEU A N 1
ATOM 601 C CA . LEU A 1 89 ? 26.066 15.816 3.395 1.00 69.41 89 LEU A CA 1
ATOM 602 C C . LEU A 1 89 ? 26.417 14.980 2.168 1.00 74.92 89 LEU A C 1
ATOM 603 O O . LEU A 1 89 ? 26.866 13.838 2.299 1.00 76.59 89 LEU A O 1
ATOM 608 N N . LEU A 1 90 ? 26.233 15.554 0.977 1.00 67.79 90 LEU A N 1
ATOM 609 C CA . LEU A 1 90 ? 26.390 14.805 -0.267 1.00 68.15 90 LEU A CA 1
ATOM 610 C C . LEU A 1 90 ? 27.080 15.677 -1.311 1.00 65.61 90 LEU A C 1
ATOM 611 O O . LEU A 1 90 ? 26.552 16.723 -1.699 1.00 59.13 90 LEU A O 1
ATOM 616 N N . ILE A 1 91 ? 28.254 15.244 -1.764 1.00 65.27 91 ILE A N 1
ATOM 617 C CA . ILE A 1 91 ? 29.058 15.942 -2.758 1.00 65.95 91 ILE A CA 1
ATOM 618 C C . ILE A 1 91 ? 29.055 15.105 -4.041 1.00 67.10 91 ILE A C 1
ATOM 619 O O . ILE A 1 91 ? 29.695 14.046 -4.086 1.00 69.62 91 ILE A O 1
ATOM 624 N N . PRO A 1 92 ? 28.345 15.523 -5.089 1.00 67.68 92 PRO A N 1
ATOM 625 C CA . PRO A 1 92 ? 28.410 14.806 -6.372 1.00 68.36 92 PRO A CA 1
ATOM 626 C C . PRO A 1 92 ? 29.775 14.960 -7.020 1.00 66.82 92 PRO A C 1
ATOM 627 O O . PRO A 1 92 ? 30.620 15.748 -6.594 1.00 65.31 92 PRO A O 1
ATOM 631 N N . SER A 1 93 ? 29.986 14.179 -8.074 1.00 70.34 93 SER A N 1
ATOM 632 C CA . SER A 1 93 ? 31.269 14.186 -8.771 1.00 70.16 93 SER A CA 1
ATOM 633 C C . SER A 1 93 ? 31.478 15.550 -9.409 1.00 71.61 93 SER A C 1
ATOM 634 O O . SER A 1 93 ? 30.809 15.892 -10.388 1.00 76.27 93 SER A O 1
ATOM 637 N N . CYS A 1 94 ? 32.393 16.342 -8.858 1.00 72.22 94 CYS A N 1
ATOM 638 C CA . CYS A 1 94 ? 32.557 17.736 -9.282 1.00 73.42 94 CYS A CA 1
ATOM 639 C C . CYS A 1 94 ? 33.979 18.013 -9.744 1.00 75.79 94 CYS A C 1
ATOM 640 O O . CYS A 1 94 ? 34.873 18.243 -8.910 1.00 73.06 94 CYS A O 1
ATOM 643 N N . PRO A 1 95 ? 34.244 17.986 -11.050 1.00 75.36 95 PRO A N 1
ATOM 644 C CA . PRO A 1 95 ? 35.588 18.352 -11.533 1.00 73.68 95 PRO A CA 1
ATOM 645 C C . PRO A 1 95 ? 36.093 19.685 -10.995 1.00 78.40 95 PRO A C 1
ATOM 646 O O . PRO A 1 95 ? 37.273 19.790 -10.639 1.00 87.40 95 PRO A O 1
ATOM 650 N N . GLY A 1 96 ? 35.234 20.702 -10.901 1.00 73.03 96 GLY A N 1
ATOM 651 C CA . GLY A 1 96 ? 35.650 21.973 -10.322 1.00 76.28 96 GLY A CA 1
ATOM 652 C C . GLY A 1 96 ? 35.962 21.940 -8.834 1.00 78.10 96 GLY A C 1
ATOM 653 O O . GLY A 1 96 ? 36.432 22.953 -8.298 1.00 86.23 96 GLY A O 1
ATOM 654 N N . ALA A 1 97 ? 35.731 20.808 -8.163 1.00 74.05 97 ALA A N 1
ATOM 655 C CA . ALA A 1 97 ? 35.929 20.739 -6.719 1.00 79.09 97 ALA A CA 1
ATOM 656 C C . ALA A 1 97 ? 37.292 21.259 -6.300 1.00 85.87 97 ALA A C 1
ATOM 657 O O . ALA A 1 97 ? 37.434 21.819 -5.208 1.00 88.77 97 ALA A O 1
ATOM 659 N N . LEU A 1 98 ? 38.303 21.099 -7.150 1.00 80.79 98 LEU A N 1
ATOM 660 C CA . LEU A 1 98 ? 39.673 21.408 -6.760 1.00 87.46 98 LEU A CA 1
ATOM 661 C C . LEU A 1 98 ? 40.040 22.886 -6.887 1.00 87.54 98 LEU A C 1
ATOM 662 O O . LEU A 1 98 ? 41.095 23.287 -6.376 1.00 98.65 98 LEU A O 1
ATOM 667 N N . THR A 1 99 ? 39.213 23.704 -7.541 1.00 82.51 99 THR A N 1
ATOM 668 C CA . THR A 1 99 ? 39.377 25.148 -7.415 1.00 83.34 99 THR A CA 1
ATOM 669 C C . THR A 1 99 ? 38.422 25.740 -6.389 1.00 85.29 99 THR A C 1
ATOM 670 O O . THR A 1 99 ? 38.796 26.652 -5.647 1.00 76.72 99 THR A O 1
ATOM 674 N N . ASP A 1 100 ? 37.212 25.201 -6.305 1.00 84.46 100 ASP A N 1
ATOM 675 C CA . ASP A 1 100 ? 36.148 25.736 -5.468 1.00 79.31 100 ASP A CA 1
ATOM 676 C C . ASP A 1 100 ? 36.221 25.205 -4.041 1.00 76.48 100 ASP A C 1
ATOM 677 O O . ASP A 1 100 ? 36.360 25.978 -3.087 1.00 82.97 100 ASP A O 1
ATOM 682 N N . LEU A 1 101 ? 36.117 23.883 -3.884 1.00 83.86 101 LEU A N 1
ATOM 683 C CA . LEU A 1 101 ? 35.774 23.262 -2.611 1.00 80.19 101 LEU A CA 1
ATOM 684 C C . LEU A 1 101 ? 36.973 22.738 -1.833 1.00 86.09 101 LEU A C 1
ATOM 685 O O . LEU A 1 101 ? 36.982 22.819 -0.602 1.00 92.38 101 LEU A O 1
ATOM 690 N N . ALA A 1 102 ? 37.982 22.184 -2.507 1.00 81.47 102 ALA A N 1
ATOM 691 C CA . ALA A 1 102 ? 39.148 21.662 -1.798 1.00 90.96 102 ALA A CA 1
ATOM 692 C C . ALA A 1 102 ? 39.957 22.744 -1.092 1.00 96.95 102 ALA A C 1
ATOM 693 O O . ALA A 1 102 ? 40.957 22.417 -0.441 1.00 99.71 102 ALA A O 1
ATOM 695 N N . SER A 1 103 ? 39.554 24.014 -1.212 1.00 97.58 103 SER A N 1
ATOM 696 C CA . SER A 1 103 ? 40.205 25.128 -0.532 1.00 98.41 103 SER A CA 1
ATOM 697 C C . SER A 1 103 ? 39.196 25.996 0.218 1.00 91.87 103 SER A C 1
ATOM 698 O O . SER A 1 103 ? 39.503 27.143 0.557 1.00 85.66 103 SER A O 1
ATOM 701 N N . SER A 1 104 ? 38.001 25.469 0.490 1.00 95.70 104 SER A N 1
ATOM 702 C CA . SER A 1 104 ? 36.922 26.227 1.119 1.00 84.39 104 SER A CA 1
ATOM 703 C C . SER A 1 104 ? 36.992 26.046 2.630 1.00 82.15 104 SER A C 1
ATOM 704 O O . SER A 1 104 ? 36.747 24.945 3.142 1.00 80.21 104 SER A O 1
ATOM 707 N N . GLY A 1 105 ? 37.323 27.127 3.346 1.00 74.47 105 GLY A N 1
ATOM 708 C CA . GLY A 1 105 ? 37.349 27.054 4.795 1.00 72.12 105 GLY A CA 1
ATOM 709 C C . GLY A 1 105 ? 35.965 26.870 5.379 1.00 77.92 105 GLY A C 1
ATOM 710 O O . GLY A 1 105 ? 35.807 26.278 6.465 1.00 82.29 105 GLY A O 1
ATOM 711 N N . SER A 1 106 ? 34.942 27.347 4.657 1.00 73.12 106 SER A N 1
ATOM 712 C CA . SER A 1 106 ? 33.565 27.132 5.085 1.00 74.01 106 SER A CA 1
ATOM 713 C C . SER A 1 106 ? 33.215 25.642 5.087 1.00 77.93 106 SER A C 1
ATOM 714 O O . SER A 1 106 ? 32.670 25.112 6.067 1.00 84.11 106 SER A O 1
ATOM 717 N N . LEU A 1 107 ? 33.532 24.945 3.997 1.00 74.99 107 LEU A N 1
ATOM 718 C CA . LEU A 1 107 ? 33.264 23.518 3.946 1.00 72.01 107 LEU A CA 1
ATOM 719 C C . LEU A 1 107 ? 34.074 22.784 4.997 1.00 81.03 107 LEU A C 1
ATOM 720 O O . LEU A 1 107 ? 33.583 21.831 5.602 1.00 79.43 107 LEU A O 1
ATOM 725 N N . ALA A 1 108 ? 35.317 23.210 5.237 1.00 79.68 108 ALA A N 1
ATOM 726 C CA . ALA A 1 108 ? 36.117 22.507 6.233 1.00 75.25 108 ALA A CA 1
ATOM 727 C C . ALA A 1 108 ? 35.515 22.653 7.622 1.00 79.23 108 ALA A C 1
ATOM 728 O O . ALA A 1 108 ? 35.616 21.731 8.446 1.00 85.10 108 ALA A O 1
ATOM 730 N N . ARG A 1 109 ? 34.885 23.796 7.912 1.00 70.39 109 ARG A N 1
ATOM 731 C CA . ARG A 1 109 ? 34.201 23.900 9.199 1.00 70.91 109 ARG A CA 1
ATOM 732 C C . ARG A 1 109 ? 32.958 23.010 9.237 1.00 69.56 109 ARG A C 1
ATOM 733 O O . ARG A 1 109 ? 32.712 22.329 10.246 1.00 75.66 109 ARG A O 1
ATOM 741 N N . ILE A 1 110 ? 32.191 22.952 8.135 1.00 65.41 110 ILE A N 1
ATOM 742 C CA . ILE A 1 110 ? 31.004 22.095 8.138 1.00 68.77 110 ILE A CA 1
ATOM 743 C C . ILE A 1 110 ? 31.395 20.617 8.223 1.00 67.96 110 ILE A C 1
ATOM 744 O O . ILE A 1 110 ? 30.751 19.822 8.925 1.00 67.33 110 ILE A O 1
ATOM 749 N N . LEU A 1 111 ? 32.463 20.229 7.529 1.00 70.95 111 LEU A N 1
ATOM 750 C CA . LEU A 1 111 ? 32.947 18.857 7.605 1.00 72.96 111 LEU A CA 1
ATOM 751 C C . LEU A 1 111 ? 33.468 18.533 8.992 1.00 79.02 111 LEU A C 1
ATOM 752 O O . LEU A 1 111 ? 33.270 17.415 9.483 1.00 82.90 111 LEU A O 1
ATOM 757 N N . GLN A 1 112 ? 34.162 19.477 9.635 1.00 73.42 112 GLN A N 1
ATOM 758 C CA . GLN A 1 112 ? 34.643 19.192 10.985 1.00 73.83 112 GLN A CA 1
ATOM 759 C C . GLN A 1 112 ? 33.473 18.967 11.931 1.00 72.94 112 GLN A C 1
ATOM 760 O O . GLN A 1 112 ? 33.520 18.069 12.785 1.00 69.52 112 GLN A O 1
ATOM 766 N N . HIS A 1 113 ? 32.388 19.731 11.752 1.00 74.24 113 HIS A N 1
ATOM 767 C CA . HIS A 1 113 ? 31.150 19.435 12.474 1.00 68.02 113 HIS A CA 1
ATOM 768 C C . HIS A 1 113 ? 30.663 18.017 12.190 1.00 73.60 113 HIS A C 1
ATOM 769 O O . HIS A 1 113 ? 30.430 17.233 13.121 1.00 78.09 113 HIS A O 1
ATOM 776 N N . PHE A 1 114 ? 30.502 17.672 10.901 1.00 72.85 114 PHE A N 1
ATOM 777 C CA . PHE A 1 114 ? 29.911 16.387 10.536 1.00 70.52 114 PHE A CA 1
ATOM 778 C C . PHE A 1 114 ? 30.724 15.224 11.090 1.00 73.94 114 PHE A C 1
ATOM 779 O O . PHE A 1 114 ? 30.162 14.270 11.651 1.00 66.26 114 PHE A O 1
ATOM 787 N N . HIS A 1 115 ? 32.052 15.295 10.962 1.00 74.38 115 HIS A N 1
ATOM 788 C CA . HIS A 1 115 ? 32.908 14.255 11.522 1.00 74.74 115 HIS A CA 1
ATOM 789 C C . HIS A 1 115 ? 32.832 14.222 13.049 1.00 78.49 115 HIS A C 1
ATOM 790 O O . HIS A 1 115 ? 32.879 13.143 13.651 1.00 74.79 115 HIS A O 1
ATOM 797 N N . SER A 1 116 ? 32.709 15.387 13.699 1.00 78.36 116 SER A N 1
ATOM 798 C CA . SER A 1 116 ? 32.684 15.396 15.163 1.00 79.08 116 SER A CA 1
ATOM 799 C C . SER A 1 116 ? 31.409 14.751 15.706 1.00 73.39 116 SER A C 1
ATOM 800 O O . SER A 1 116 ? 31.461 13.986 16.675 1.00 78.62 116 SER A O 1
ATOM 803 N N . GLU A 1 117 ? 30.259 15.040 15.095 1.00 76.42 117 GLU A N 1
ATOM 804 C CA . GLU A 1 117 ? 28.994 14.400 15.442 1.00 76.95 117 GLU A CA 1
ATOM 805 C C . GLU A 1 117 ? 28.769 13.089 14.692 1.00 73.92 117 GLU A C 1
ATOM 806 O O . GLU A 1 117 ? 27.674 12.520 14.776 1.00 61.99 117 GLU A O 1
ATOM 812 N N . SER A 1 118 ? 29.773 12.612 13.951 1.00 88.63 118 SER A N 1
ATOM 813 C CA . SER A 1 118 ? 29.705 11.349 13.213 1.00 80.08 118 SER A CA 1
ATOM 814 C C . SER A 1 118 ? 28.468 11.288 12.317 1.00 70.92 118 SER A C 1
ATOM 815 O O . SER A 1 118 ? 27.686 10.334 12.346 1.00 64.88 118 SER A O 1
ATOM 818 N N . LYS A 1 119 ? 28.291 12.340 11.503 1.00 67.37 119 LYS A N 1
ATOM 819 C CA . LYS A 1 119 ? 27.094 12.354 10.677 1.00 67.84 119 LYS A CA 1
ATOM 820 C C . LYS A 1 119 ? 27.425 11.871 9.268 1.00 64.61 119 LYS A C 1
ATOM 821 O O . LYS A 1 119 ? 28.574 11.985 8.824 1.00 61.86 119 LYS A O 1
ATOM 827 N N . PRO A 1 120 ? 26.445 11.322 8.548 1.00 71.42 120 PRO A N 1
ATOM 828 C CA . PRO A 1 120 ? 26.736 10.711 7.243 1.00 67.03 120 PRO A CA 1
ATOM 829 C C . PRO A 1 120 ? 27.273 11.723 6.239 1.00 63.23 120 PRO A C 1
ATOM 830 O O . PRO A 1 120 ? 26.643 12.744 5.960 1.00 66.37 120 PRO A O 1
ATOM 834 N N . ILE A 1 121 ? 28.449 11.418 5.699 1.00 57.73 121 ILE A N 1
ATOM 835 C CA . ILE A 1 121 ? 29.072 12.164 4.613 1.00 67.72 121 ILE A CA 1
ATOM 836 C C . ILE A 1 121 ? 29.156 11.239 3.403 1.00 71.58 121 ILE A C 1
ATOM 837 O O . ILE A 1 121 ? 29.594 10.091 3.530 1.00 68.36 121 ILE A O 1
ATOM 842 N N . CYS A 1 122 ? 28.728 11.724 2.236 1.00 68.74 122 CYS A N 1
ATOM 843 C CA . CYS A 1 122 ? 28.864 10.968 0.991 1.00 69.78 122 CYS A CA 1
ATOM 844 C C . CYS A 1 122 ? 29.512 11.844 -0.069 1.00 69.13 122 CYS A C 1
ATOM 845 O O . CYS A 1 122 ? 28.986 12.915 -0.386 1.00 72.75 122 CYS A O 1
ATOM 848 N N . ALA A 1 123 ? 30.626 11.373 -0.641 1.00 72.24 123 ALA A N 1
ATOM 849 C CA . ALA A 1 123 ? 31.339 12.108 -1.684 1.00 71.38 123 ALA A CA 1
ATOM 850 C C . ALA A 1 123 ? 31.693 11.169 -2.825 1.00 66.70 123 ALA A C 1
ATOM 851 O O . ALA A 1 123 ? 32.273 10.104 -2.596 1.00 64.56 123 ALA A O 1
ATOM 853 N N . VAL A 1 124 ? 31.347 11.565 -4.044 1.00 65.22 124 VAL A N 1
ATOM 854 C CA . VAL A 1 124 ? 31.460 10.712 -5.219 1.00 69.66 124 VAL A CA 1
ATOM 855 C C . VAL A 1 124 ? 32.509 11.291 -6.154 1.00 72.06 124 VAL A C 1
ATOM 856 O O . VAL A 1 124 ? 32.484 12.491 -6.459 1.00 68.62 124 VAL A O 1
ATOM 860 N N . GLY A 1 125 ? 33.421 10.432 -6.618 1.00 74.53 125 GLY A N 1
ATOM 861 C CA . GLY A 1 125 ? 34.338 10.791 -7.685 1.00 77.39 125 GLY A CA 1
ATOM 862 C C . GLY A 1 125 ? 35.103 12.069 -7.428 1.00 75.05 125 GLY A C 1
ATOM 863 O O . GLY A 1 125 ? 35.754 12.201 -6.391 1.00 70.30 125 GLY A O 1
ATOM 864 N N . HIS A 1 126 ? 35.011 13.030 -8.350 1.00 83.52 126 HIS A N 1
ATOM 865 C CA . HIS A 1 126 ? 35.732 14.290 -8.175 1.00 81.15 126 HIS A CA 1
ATOM 866 C C . HIS A 1 126 ? 35.287 15.042 -6.926 1.00 80.32 126 HIS A C 1
ATOM 867 O O . HIS A 1 126 ? 36.088 15.772 -6.329 1.00 80.36 126 HIS A O 1
ATOM 874 N N . GLY A 1 127 ? 34.032 14.867 -6.506 1.00 77.07 127 GLY A N 1
ATOM 875 C CA . GLY A 1 127 ? 33.580 15.484 -5.271 1.00 74.66 127 GLY A CA 1
ATOM 876 C C . GLY A 1 127 ? 34.384 15.055 -4.060 1.00 76.15 127 GLY A C 1
ATOM 877 O O . GLY A 1 127 ? 34.445 15.781 -3.064 1.00 81.43 127 GLY A O 1
ATOM 878 N N . VAL A 1 128 ? 35.004 13.872 -4.122 1.00 74.01 128 VAL A N 1
ATOM 879 C CA . VAL A 1 128 ? 35.856 13.410 -3.031 1.00 71.84 128 VAL A CA 1
ATOM 880 C C . VAL A 1 128 ? 36.999 14.384 -2.794 1.00 79.56 128 VAL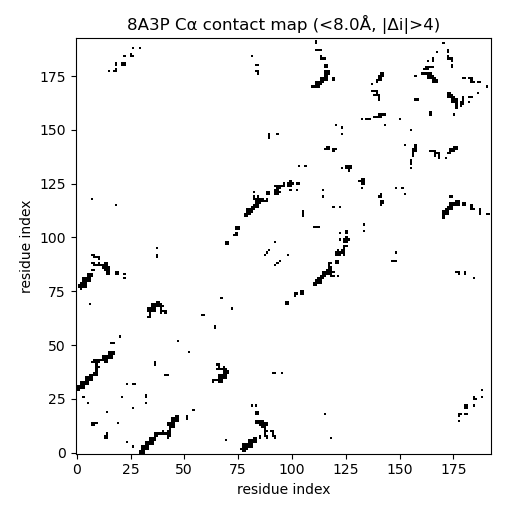 A C 1
ATOM 881 O O . VAL A 1 128 ? 37.437 14.571 -1.653 1.00 85.87 128 VAL A O 1
ATOM 885 N N . ALA A 1 129 ? 37.495 15.026 -3.859 1.00 81.98 129 ALA A N 1
ATOM 886 C CA . ALA A 1 129 ? 38.534 16.042 -3.697 1.00 81.19 129 ALA A CA 1
ATOM 887 C C . ALA A 1 129 ? 38.112 17.126 -2.710 1.00 83.53 129 ALA A C 1
ATOM 888 O O . ALA A 1 129 ? 38.944 17.632 -1.944 1.00 84.67 129 ALA A O 1
ATOM 890 N N . ALA A 1 130 ? 36.824 17.485 -2.709 1.00 75.60 130 ALA A N 1
ATOM 891 C CA . ALA A 1 130 ? 36.321 18.516 -1.814 1.00 77.30 130 ALA A CA 1
ATOM 892 C C . ALA A 1 130 ? 36.631 18.217 -0.358 1.00 87.43 130 ALA A C 1
ATOM 893 O O . ALA A 1 130 ? 36.645 19.141 0.461 1.00 104.79 130 ALA A O 1
ATOM 895 N N . LEU A 1 131 ? 36.892 16.952 -0.022 1.00 91.53 131 LEU A N 1
ATOM 896 C CA . LEU A 1 131 ? 37.184 16.570 1.354 1.00 87.66 131 LEU A CA 1
ATOM 897 C C . LEU A 1 131 ? 38.593 16.947 1.796 1.00 92.72 131 LEU A C 1
ATOM 898 O O . LEU A 1 131 ? 38.882 16.896 2.995 1.00 93.31 131 LEU A O 1
ATOM 903 N N . CYS A 1 132 ? 39.477 17.310 0.865 1.00 94.02 132 CYS A N 1
ATOM 904 C CA . CYS A 1 132 ? 40.843 17.673 1.228 1.00 103.30 132 CYS A CA 1
ATOM 905 C C . CYS A 1 132 ? 40.922 19.002 1.966 1.00 105.61 132 CYS A C 1
ATOM 906 O O . CYS A 1 132 ? 41.973 19.315 2.534 1.00 112.23 132 CYS A O 1
ATOM 909 N N . CYS A 1 133 ? 39.837 19.776 1.985 1.00 102.33 133 CYS A N 1
ATOM 910 C CA . CYS A 1 133 ? 39.834 21.072 2.649 1.00 96.48 133 CYS A CA 1
ATOM 911 C C . CYS A 1 133 ? 39.892 20.954 4.168 1.00 98.55 133 CYS A C 1
ATOM 912 O O . CYS A 1 133 ? 40.220 21.937 4.845 1.00 94.13 133 CYS A O 1
ATOM 915 N N . ALA A 1 134 ? 39.590 19.777 4.717 1.00 99.77 134 ALA A N 1
ATOM 916 C CA . ALA A 1 134 ? 39.352 19.625 6.152 1.00 101.67 134 ALA A CA 1
ATOM 917 C C . ALA A 1 134 ? 40.668 19.410 6.895 1.00 115.22 134 ALA A C 1
ATOM 918 O O . ALA A 1 134 ? 40.992 18.311 7.346 1.00 114.81 134 ALA A O 1
ATOM 920 N N . THR A 1 135 ? 41.423 20.496 7.054 1.00 117.30 135 THR A N 1
ATOM 921 C CA . THR A 1 135 ? 42.681 20.460 7.786 1.00 121.15 135 THR A CA 1
ATOM 922 C C . THR A 1 135 ? 42.428 20.782 9.252 1.00 124.93 135 THR A C 1
ATOM 923 O O . THR A 1 135 ? 41.766 21.775 9.568 1.00 123.54 135 THR A O 1
ATOM 927 N N . ASN A 1 136 ? 42.932 19.925 10.140 1.00 126.47 136 ASN A N 1
ATOM 928 C CA . ASN A 1 136 ? 42.924 20.21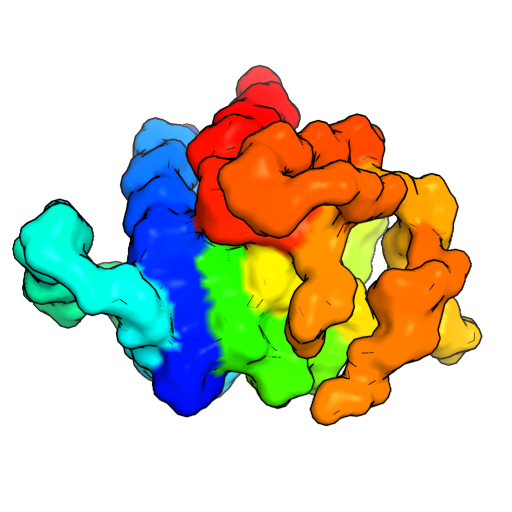8 11.565 1.00 131.35 136 ASN A CA 1
ATOM 929 C C . ASN A 1 136 ? 43.952 21.303 11.872 1.00 145.36 136 ASN A C 1
ATOM 930 O O . ASN A 1 136 ? 44.696 21.754 10.995 1.00 146.69 136 ASN A O 1
ATOM 935 N N . GLU A 1 137 ? 43.992 21.724 13.140 1.00 140.92 137 GLU A N 1
ATOM 936 C CA . GLU A 1 137 ? 44.981 22.713 13.562 1.00 137.52 137 GLU A CA 1
ATOM 937 C C . GLU A 1 137 ? 46.399 22.225 13.287 1.00 133.51 137 GLU A C 1
ATOM 938 O O . GLU A 1 137 ? 47.260 23.000 12.852 1.00 130.58 137 GLU A O 1
ATOM 944 N N . ASP A 1 138 ? 46.652 20.941 13.515 1.00 129.73 138 ASP A N 1
ATOM 945 C CA . ASP A 1 138 ? 47.934 20.297 13.250 1.00 136.18 138 ASP A CA 1
ATOM 946 C C . ASP A 1 138 ? 48.202 20.092 11.782 1.00 141.29 138 ASP A C 1
ATOM 947 O O . ASP A 1 138 ? 49.164 19.373 11.477 1.00 139.52 138 ASP A O 1
ATOM 952 N N . ARG A 1 139 ? 47.385 20.668 10.900 1.00 140.87 139 ARG A N 1
ATOM 953 C CA . ARG A 1 139 ? 47.512 20.525 9.453 1.00 137.95 139 ARG A CA 1
ATOM 954 C C . ARG A 1 139 ? 47.286 19.092 8.980 1.00 129.33 139 ARG A C 1
ATOM 955 O O . ARG A 1 139 ? 47.514 18.792 7.804 1.00 128.40 139 ARG A O 1
ATOM 963 N N . SER A 1 140 ? 46.856 18.193 9.863 1.00 137.87 140 SER A N 1
ATOM 964 C CA . SER A 1 140 ? 46.466 16.861 9.429 1.00 131.35 140 SER A CA 1
ATOM 965 C C . SER A 1 140 ? 45.034 16.886 8.925 1.00 126.47 140 SER A C 1
ATOM 966 O O . SER A 1 140 ? 44.261 17.798 9.215 1.00 119.46 140 SER A O 1
ATOM 969 N N . TRP A 1 141 ? 44.683 15.851 8.174 1.00 114.43 141 TRP A N 1
ATOM 970 C CA . TRP A 1 141 ? 43.341 15.681 7.650 1.00 111.90 141 TRP A CA 1
ATOM 971 C C . TRP A 1 141 ? 42.455 15.035 8.707 1.00 103.97 141 TRP A C 1
ATOM 972 O O . TRP A 1 141 ? 42.888 14.125 9.422 1.00 107.97 141 TRP A O 1
ATOM 983 N N . VAL A 1 142 ? 41.215 15.522 8.819 1.00 115.35 142 VAL A N 1
ATOM 984 C CA . VAL A 1 142 ? 40.303 14.977 9.823 1.00 108.27 142 VAL A CA 1
ATOM 985 C C . VAL A 1 142 ? 39.966 13.529 9.502 1.00 110.67 142 VAL A C 1
ATOM 986 O O . VAL A 1 142 ? 39.689 12.729 10.405 1.00 118.76 142 VAL A O 1
ATOM 990 N N . PHE A 1 143 ? 40.003 13.165 8.224 1.00 105.86 143 PHE A N 1
ATOM 991 C CA . PHE A 1 143 ? 39.782 11.791 7.780 1.00 103.16 143 PHE A CA 1
ATOM 992 C C . PHE A 1 143 ? 41.108 11.042 7.699 1.00 108.78 143 PHE A C 1
ATOM 993 O O . PHE A 1 143 ? 41.503 10.483 6.678 1.00 111.93 143 PHE A O 1
ATOM 1001 N N . ASP A 1 144 ? 41.807 11.060 8.835 1.00 106.53 144 ASP A N 1
ATOM 1002 C CA . ASP A 1 144 ? 43.107 10.414 8.958 1.00 114.54 144 ASP A CA 1
ATOM 1003 C C . ASP A 1 144 ? 42.965 8.899 8.865 1.00 113.40 144 ASP A C 1
ATOM 1004 O O . ASP A 1 144 ? 43.428 8.273 7.904 1.00 112.43 144 ASP A O 1
ATOM 1009 N N . SER A 1 145 ? 42.302 8.294 9.855 1.00 108.73 145 SER A N 1
ATOM 1010 C CA . SER A 1 145 ? 42.144 6.849 9.956 1.00 106.21 145 SER A CA 1
ATOM 1011 C C . SER A 1 145 ? 41.097 6.281 9.010 1.00 101.69 145 SER A C 1
ATOM 1012 O O . SER A 1 145 ? 40.861 5.068 9.039 1.00 112.30 145 SER A O 1
ATOM 1015 N N . TYR A 1 146 ? 40.457 7.106 8.189 1.00 103.65 146 TYR A N 1
ATOM 1016 C CA . TYR A 1 146 ? 39.392 6.634 7.320 1.00 84.73 146 TYR A CA 1
ATOM 1017 C C . TYR A 1 146 ? 39.975 6.059 6.033 1.00 91.46 146 TYR A C 1
ATOM 1018 O O . TYR A 1 146 ? 40.991 6.545 5.526 1.00 99.26 146 TYR A O 1
ATOM 1027 N N . SER A 1 147 ? 39.348 5.001 5.521 1.00 80.16 147 SER A N 1
ATOM 1028 C CA . SER A 1 147 ? 39.688 4.457 4.213 1.00 80.99 147 SER A CA 1
ATOM 1029 C C . SER A 1 147 ? 38.640 4.906 3.197 1.00 85.18 147 SER A C 1
ATOM 1030 O O . SER A 1 147 ? 37.435 4.814 3.457 1.00 82.69 147 SER A O 1
ATOM 1033 N N . LEU A 1 148 ? 39.106 5.394 2.046 1.00 77.99 148 LEU A N 1
ATOM 1034 C CA . LEU A 1 148 ? 38.263 6.067 1.067 1.00 78.17 148 LEU A CA 1
ATOM 1035 C C . LEU A 1 148 ? 38.606 5.578 -0.333 1.00 78.72 148 LEU A C 1
ATOM 1036 O O . LEU A 1 148 ? 39.631 4.929 -0.558 1.00 92.13 148 LEU A O 1
ATOM 1041 N N . THR A 1 149 ? 37.748 5.922 -1.289 1.00 74.05 149 THR A N 1
ATOM 1042 C CA . THR A 1 149 ? 38.068 5.746 -2.693 1.00 81.10 149 THR A CA 1
ATOM 1043 C C . THR A 1 149 ? 37.818 7.056 -3.423 1.00 89.65 149 THR A C 1
ATOM 1044 O O . THR A 1 149 ? 36.996 7.873 -3.004 1.00 89.80 149 THR A O 1
ATOM 1048 N N . GLY A 1 150 ? 38.544 7.252 -4.514 1.00 85.64 150 GLY A N 1
ATOM 1049 C CA . GLY A 1 150 ? 38.442 8.465 -5.282 1.00 90.76 150 GLY A CA 1
ATOM 1050 C C . GLY A 1 150 ? 39.258 8.376 -6.548 1.00 97.59 150 GLY A C 1
ATOM 1051 O O . GLY A 1 150 ? 39.994 7.407 -6.779 1.00 97.63 150 GLY A O 1
ATOM 1052 N N . PRO A 1 151 ? 39.143 9.395 -7.393 1.00 99.77 151 PRO A N 1
ATOM 1053 C CA . PRO A 1 151 ? 39.822 9.365 -8.691 1.00 108.38 151 PRO A CA 1
ATOM 1054 C C . PRO A 1 151 ? 41.275 9.784 -8.540 1.00 124.39 151 PRO A C 1
ATOM 1055 O O . PRO A 1 151 ? 41.575 10.811 -7.930 1.00 125.13 151 PRO A O 1
ATOM 1059 N N . SER A 1 152 ? 42.183 8.981 -9.079 1.00 115.47 152 SER A N 1
ATOM 1060 C CA . SER A 1 152 ? 43.566 9.421 -9.195 1.00 128.56 152 SER A CA 1
ATOM 1061 C C . SER A 1 152 ? 43.864 9.962 -10.584 1.00 142.47 152 SER A C 1
ATOM 1062 O O . SER A 1 152 ? 44.940 10.531 -10.796 1.00 150.96 152 SER A O 1
ATOM 1065 N N . VAL A 1 153 ? 42.909 9.826 -11.514 1.00 148.99 153 VAL A N 1
ATOM 1066 C CA . VAL A 1 153 ? 43.138 10.140 -12.922 1.00 141.24 153 VAL A CA 1
ATOM 1067 C C . VAL A 1 153 ? 43.327 11.643 -13.129 1.00 138.97 153 VAL A C 1
ATOM 1068 O O . VAL A 1 153 ? 44.032 12.062 -14.056 1.00 138.33 153 VAL A O 1
ATOM 1072 N N . CYS A 1 154 ? 42.755 12.474 -12.259 1.00 144.51 154 CYS A N 1
ATOM 1073 C CA . CYS A 1 154 ? 43.006 13.910 -12.312 1.00 143.31 154 CYS A CA 1
ATOM 1074 C C . CYS A 1 154 ? 42.767 14.570 -10.956 1.00 142.05 154 CYS A C 1
ATOM 1075 O O . CYS A 1 154 ? 42.972 15.770 -10.800 1.00 139.56 154 CYS A O 1
ATOM 1078 N N . LEU A 1 167 ? 46.620 21.759 -9.801 1.00 150.45 167 LEU A N 1
ATOM 1079 C CA . LEU A 1 167 ? 46.350 20.727 -8.805 1.00 147.52 167 LEU A CA 1
ATOM 1080 C C . LEU A 1 167 ? 47.003 21.061 -7.465 1.00 150.57 167 LEU A C 1
ATOM 1081 O O . LEU A 1 167 ? 48.170 20.745 -7.233 1.00 152.64 167 LEU A O 1
ATOM 1086 N N . VAL A 1 168 ? 46.228 21.690 -6.577 1.00 143.58 168 VAL A N 1
ATOM 1087 C CA . VAL A 1 168 ? 46.773 22.162 -5.308 1.00 146.38 168 VAL A CA 1
ATOM 1088 C C . VAL A 1 168 ? 47.058 21.001 -4.358 1.00 161.18 168 VAL A C 1
ATOM 1089 O O . VAL A 1 168 ? 48.008 21.060 -3.565 1.00 151.62 168 VAL A O 1
ATOM 1093 N N . VAL A 1 169 ? 46.270 19.930 -4.422 1.00 164.12 169 VAL A N 1
ATOM 1094 C CA . VAL A 1 169 ? 46.393 18.802 -3.503 1.00 149.88 169 VAL A CA 1
ATOM 1095 C C . VAL A 1 169 ? 46.852 17.579 -4.283 1.00 147.12 169 VAL A C 1
ATOM 1096 O O . VAL A 1 169 ? 46.158 17.115 -5.196 1.00 146.84 169 VAL A O 1
ATOM 1100 N N . GLU A 1 170 ? 48.018 17.056 -3.912 1.00 153.44 170 GLU A N 1
ATOM 1101 C CA . GLU A 1 170 ? 48.558 15.842 -4.506 1.00 151.78 170 GLU A CA 1
ATOM 1102 C C . GLU A 1 170 ? 48.977 14.881 -3.402 1.00 151.29 170 GLU A C 1
ATOM 1103 O O . GLU A 1 170 ? 48.962 13.660 -3.590 1.00 152.38 170 GLU A O 1
ATOM 1109 N N . ASP A 1 171 ? 49.354 15.430 -2.245 1.00 152.99 171 ASP A N 1
ATOM 1110 C CA . ASP A 1 171 ? 49.827 14.593 -1.148 1.00 154.09 171 ASP A CA 1
ATOM 1111 C C . ASP A 1 171 ? 48.683 13.861 -0.457 1.00 159.79 171 ASP A C 1
ATOM 1112 O O . ASP A 1 171 ? 48.871 12.736 0.021 1.00 147.60 171 ASP A O 1
ATOM 1117 N N . PHE A 1 172 ? 47.494 14.465 -0.402 1.00 159.68 172 PHE A N 1
ATOM 1118 C CA . PHE A 1 172 ? 46.386 13.824 0.296 1.00 149.10 172 PHE A CA 1
ATOM 1119 C C . PHE A 1 172 ? 45.706 12.761 -0.556 1.00 141.87 172 PHE A C 1
ATOM 1120 O O . PHE A 1 172 ? 45.241 11.751 -0.015 1.00 143.73 172 PHE A O 1
ATOM 1128 N N . VAL A 1 173 ? 45.646 12.949 -1.878 1.00 154.82 173 VAL A N 1
ATOM 1129 C CA . VAL A 1 173 ? 45.238 11.854 -2.754 1.00 147.65 173 VAL A CA 1
ATOM 1130 C C . VAL A 1 173 ? 46.291 10.760 -2.821 1.00 164.08 173 VAL A C 1
ATOM 1131 O O . VAL A 1 173 ? 46.055 9.717 -3.440 1.00 155.68 173 VAL A O 1
ATOM 1135 N N . LYS A 1 174 ? 47.439 10.971 -2.177 1.00 153.86 174 LYS A N 1
ATOM 1136 C CA . LYS A 1 174 ? 48.576 10.060 -2.202 1.00 159.57 174 LYS A CA 1
ATOM 1137 C C . LYS A 1 174 ? 48.674 9.188 -0.954 1.00 159.45 174 LYS A C 1
ATOM 1138 O O . LYS A 1 174 ? 48.753 7.960 -1.068 1.00 158.04 174 LYS A O 1
ATOM 1144 N N . ASP A 1 175 ? 48.663 9.787 0.242 1.00 172.97 175 ASP A N 1
ATOM 1145 C CA . ASP A 1 175 ? 49.137 9.080 1.425 1.00 152.84 175 ASP A CA 1
ATOM 1146 C C . ASP A 1 175 ? 48.190 9.042 2.618 1.00 142.03 175 ASP A C 1
ATOM 1147 O O . ASP A 1 175 ? 48.485 8.316 3.573 1.00 138.64 175 ASP A O 1
ATOM 1152 N N . SER A 1 176 ? 47.087 9.784 2.617 1.00 144.76 176 SER A N 1
ATOM 1153 C CA . SER A 1 176 ? 46.247 9.829 3.818 1.00 145.16 176 SER A CA 1
ATOM 1154 C C . SER A 1 176 ? 44.888 9.159 3.622 1.00 147.01 176 SER A C 1
ATOM 1155 O O . SER A 1 176 ? 44.336 8.571 4.558 1.00 148.86 176 SER A O 1
ATOM 1158 N N . SER A 1 181 ? 42.283 1.453 -2.600 1.00 145.09 181 SER A N 1
ATOM 1159 C CA . SER A 1 181 ? 41.827 2.832 -2.720 1.00 125.86 181 SER A CA 1
ATOM 1160 C C . SER A 1 181 ? 41.255 3.092 -4.105 1.00 124.02 181 SER A C 1
ATOM 1161 O O . SER A 1 181 ? 40.333 3.894 -4.269 1.00 119.62 181 SER A O 1
ATOM 1164 N N . ALA A 1 182 ? 41.810 2.412 -5.103 1.00 108.93 182 ALA A N 1
ATOM 1165 C CA . ALA A 1 182 ? 41.404 2.594 -6.488 1.00 115.49 182 ALA A CA 1
ATOM 1166 C C . ALA A 1 182 ? 41.267 1.232 -7.152 1.00 122.67 182 ALA A C 1
ATOM 1167 O O . ALA A 1 182 ? 41.993 0.290 -6.823 1.00 117.08 182 ALA A O 1
ATOM 1169 N N . SER A 1 183 ? 40.314 1.127 -8.075 1.00 112.65 183 SER A N 1
ATOM 1170 C CA . SER A 1 183 ? 40.080 -0.144 -8.749 1.00 114.23 183 SER A CA 1
ATOM 1171 C C . SER A 1 183 ? 40.341 -0.016 -10.239 1.00 116.22 183 SER A C 1
ATOM 1172 O O . SER A 1 183 ? 41.461 -0.261 -10.695 1.00 107.62 183 SER A O 1
ATOM 1175 N N . GLU A 1 184 ? 39.326 0.380 -10.996 1.00 107.92 184 GLU A N 1
ATOM 1176 C CA . GLU A 1 184 ? 39.379 0.433 -12.449 1.00 106.66 184 GLU A CA 1
ATOM 1177 C C . GLU A 1 184 ? 38.642 1.672 -12.932 1.00 101.23 184 GLU A C 1
ATOM 1178 O O . GLU A 1 184 ? 37.801 2.217 -12.213 1.00 117.65 184 GLU A O 1
ATOM 1184 N N . PRO A 1 185 ? 38.935 2.141 -14.150 1.00 127.78 185 PRO A N 1
ATOM 1185 C CA . PRO A 1 185 ? 38.486 3.486 -14.567 1.00 115.43 185 PRO A CA 1
ATOM 1186 C C . PRO A 1 185 ? 36.992 3.776 -14.476 1.00 108.33 185 PRO A C 1
ATOM 1187 O O . PRO A 1 185 ? 36.609 4.742 -13.809 1.00 111.16 185 PRO A O 1
ATOM 1191 N N . ASP A 1 186 ? 36.140 2.988 -15.135 1.00 118.06 186 ASP A N 1
ATOM 1192 C CA . ASP A 1 186 ? 34.715 3.295 -15.175 1.00 107.06 186 ASP A CA 1
ATOM 1193 C C . ASP A 1 186 ? 33.872 2.309 -14.371 1.00 86.42 186 ASP A C 1
ATOM 1194 O O . ASP A 1 186 ? 32.650 2.249 -14.555 1.00 74.41 186 ASP A O 1
ATOM 1199 N N . ALA A 1 187 ? 34.488 1.553 -13.471 1.00 94.30 187 ALA A N 1
ATOM 1200 C CA . ALA A 1 187 ? 33.774 0.530 -12.727 1.00 85.90 187 ALA A CA 1
ATOM 1201 C C . ALA A 1 187 ? 33.219 1.092 -11.420 1.00 66.58 187 ALA A C 1
ATOM 1202 O O . ALA A 1 187 ? 33.823 1.970 -10.798 1.00 58.24 187 ALA A O 1
ATOM 1204 N N . VAL A 1 188 ? 32.044 0.595 -11.022 1.00 63.90 188 VAL A N 1
ATOM 1205 C CA . VAL A 1 188 ? 31.430 1.070 -9.792 1.00 65.66 188 VAL A CA 1
ATOM 1206 C C . VAL A 1 188 ? 32.254 0.585 -8.611 1.00 62.81 188 VAL A C 1
ATOM 1207 O O . VAL A 1 188 ? 32.495 -0.618 -8.437 1.00 58.00 188 VAL A O 1
ATOM 1211 N N . HIS A 1 189 ? 32.753 1.532 -7.832 1.00 63.14 189 HIS A N 1
ATOM 1212 C CA . HIS A 1 189 ? 33.588 1.209 -6.683 1.00 67.24 189 HIS A CA 1
ATOM 1213 C C . HIS A 1 189 ? 33.199 2.178 -5.578 1.00 62.46 189 HIS A C 1
ATOM 1214 O O . HIS A 1 189 ? 33.435 3.383 -5.695 1.00 66.41 189 HIS A O 1
ATOM 1221 N N . VAL A 1 190 ? 32.567 1.652 -4.535 1.00 58.63 190 VAL A N 1
ATOM 1222 C CA . VAL A 1 190 ? 32.040 2.443 -3.430 1.00 63.82 190 VAL A CA 1
ATOM 1223 C C . VAL A 1 190 ? 32.589 1.875 -2.125 1.00 64.37 190 VAL A C 1
ATOM 1224 O O . VAL A 1 190 ? 32.641 0.653 -1.941 1.00 56.01 190 VAL A O 1
ATOM 1228 N N . VAL A 1 191 ? 33.019 2.757 -1.229 1.00 67.37 191 VAL A N 1
ATOM 1229 C CA . VAL A 1 191 ? 33.612 2.359 0.044 1.00 69.63 191 VAL A CA 1
ATOM 1230 C C . VAL A 1 191 ? 32.845 3.019 1.177 1.00 71.64 191 VAL A C 1
ATOM 1231 O O . VAL A 1 191 ? 32.657 4.240 1.167 1.00 72.95 191 VAL A O 1
ATOM 1235 N N . LEU A 1 192 ? 32.421 2.218 2.155 1.00 66.21 192 LEU A N 1
ATOM 1236 C CA . LEU A 1 192 ? 31.726 2.712 3.337 1.00 61.15 192 LEU A CA 1
ATOM 1237 C C . LEU A 1 192 ? 32.617 2.436 4.537 1.00 59.62 192 LEU A C 1
ATOM 1238 O O . LEU A 1 192 ? 32.838 1.273 4.883 1.00 59.93 192 LEU A O 1
ATOM 1243 N N . ASP A 1 193 ? 33.154 3.503 5.145 1.00 58.40 193 ASP A N 1
ATOM 1244 C CA . ASP A 1 193 ? 33.940 3.431 6.379 1.00 62.55 193 ASP A CA 1
ATOM 1245 C C . ASP A 1 193 ? 33.168 4.172 7.464 1.00 60.20 193 ASP A C 1
ATOM 1246 O O . ASP A 1 193 ? 33.017 5.394 7.381 1.00 67.19 193 ASP A O 1
ATOM 1251 N N . ARG A 1 194 ? 32.690 3.442 8.478 1.00 57.81 194 ARG A N 1
ATOM 1252 C CA . ARG A 1 194 ? 31.844 4.017 9.526 1.00 68.47 194 ARG A CA 1
ATOM 1253 C C . ARG A 1 194 ? 30.683 4.808 8.926 1.00 68.85 194 ARG A C 1
ATOM 1254 O O . ARG A 1 194 ? 29.671 4.225 8.521 1.00 72.06 194 ARG A O 1
ATOM 1262 N N . HIS A 1 195 ? 30.821 6.136 8.873 1.00 63.75 195 HIS A N 1
ATOM 1263 C CA . HIS A 1 195 ? 29.781 7.034 8.378 1.00 69.89 195 HIS A CA 1
ATOM 1264 C C . HIS A 1 195 ? 30.227 7.865 7.174 1.00 64.46 195 HIS A C 1
ATOM 1265 O O . HIS A 1 195 ? 29.522 8.798 6.769 1.00 58.92 195 HIS A O 1
ATOM 1272 N N . LEU A 1 196 ? 31.375 7.566 6.600 1.00 56.54 196 LEU A N 1
ATOM 1273 C CA . LEU A 1 196 ? 31.828 8.213 5.388 1.00 60.16 196 LEU A CA 1
ATOM 1274 C C . LEU A 1 196 ? 31.662 7.215 4.239 1.00 68.08 196 LEU A C 1
ATOM 1275 O O . LEU A 1 196 ? 32.153 6.083 4.316 1.00 71.47 196 LEU A O 1
ATOM 1280 N N . VAL A 1 197 ? 30.916 7.605 3.208 1.00 55.74 197 VAL A N 1
ATOM 1281 C CA . VAL A 1 197 ? 30.737 6.796 2.010 1.00 69.47 197 VAL A CA 1
ATOM 1282 C C . VAL A 1 197 ? 31.319 7.573 0.842 1.00 69.31 197 VAL A C 1
ATOM 1283 O O . VAL A 1 197 ? 31.019 8.761 0.669 1.00 62.94 197 VAL A O 1
ATOM 1287 N N . THR A 1 198 ? 32.174 6.907 0.063 1.00 71.41 198 THR A N 1
ATOM 1288 C CA . THR A 1 198 ? 32.837 7.512 -1.085 1.00 72.55 198 THR A CA 1
ATOM 1289 C C . THR A 1 198 ? 32.599 6.666 -2.327 1.00 73.25 198 THR A C 1
ATOM 1290 O O . THR A 1 198 ? 32.771 5.442 -2.290 1.00 74.85 198 THR A O 1
ATOM 1294 N N . GLY A 1 199 ? 32.201 7.318 -3.415 1.00 70.22 199 GLY A N 1
ATOM 1295 C CA . GLY A 1 199 ? 32.180 6.699 -4.726 1.00 66.77 199 GLY A CA 1
ATOM 1296 C C . GLY A 1 199 ? 33.456 7.084 -5.452 1.00 76.34 199 GLY A C 1
ATOM 1297 O O . GLY A 1 199 ? 33.940 8.211 -5.322 1.00 82.71 199 GLY A O 1
ATOM 1298 N N . GLN A 1 200 ? 34.000 6.138 -6.224 1.00 77.00 200 GLN A N 1
ATOM 1299 C CA . GLN A 1 200 ? 35.283 6.404 -6.865 1.00 78.61 200 GLN A CA 1
ATOM 1300 C C . GLN A 1 200 ? 35.139 7.324 -8.063 1.00 82.49 200 GLN A C 1
ATOM 1301 O O . GLN A 1 200 ? 36.042 8.120 -8.340 1.00 86.80 200 GLN A O 1
ATOM 1307 N N . ASN A 1 201 ? 34.025 7.237 -8.779 1.00 78.71 201 ASN A N 1
ATOM 1308 C CA . ASN A 1 201 ? 33.873 7.954 -10.031 1.00 67.37 201 ASN A CA 1
ATOM 1309 C C . ASN A 1 201 ? 32.396 8.238 -10.258 1.00 72.36 201 ASN A C 1
ATOM 1310 O O . ASN A 1 201 ? 31.534 7.783 -9.503 1.00 78.92 201 ASN A O 1
ATOM 1315 N N . ALA A 1 202 ? 32.110 8.999 -11.314 1.00 70.67 202 ALA A N 1
ATOM 1316 C CA . ALA A 1 202 ? 30.727 9.365 -11.603 1.00 70.46 202 ALA A CA 1
ATOM 1317 C C . ALA A 1 202 ? 29.843 8.128 -11.705 1.00 73.13 202 ALA A C 1
ATOM 1318 O O . ALA A 1 202 ? 28.704 8.127 -11.223 1.00 74.51 202 ALA A O 1
ATOM 1320 N N . SER A 1 203 ? 30.374 7.052 -12.292 1.00 73.95 203 SER A N 1
ATOM 1321 C CA . SER A 1 203 ? 29.604 5.824 -12.488 1.00 73.35 203 SER A CA 1
ATOM 1322 C C . SER A 1 203 ? 29.064 5.287 -11.172 1.00 75.45 203 SER A C 1
ATOM 1323 O O . SER A 1 203 ? 27.923 4.814 -11.104 1.00 72.67 203 SER A O 1
ATOM 1326 N N . SER A 1 204 ? 29.868 5.375 -10.113 1.00 75.24 204 SER A N 1
ATOM 1327 C CA . SER A 1 204 ? 29.551 4.931 -8.763 1.00 71.33 204 SER A CA 1
ATOM 1328 C C . SER A 1 204 ? 28.572 5.858 -8.025 1.00 71.12 204 SER A C 1
ATOM 1329 O O . SER A 1 204 ? 28.377 5.683 -6.818 1.00 69.53 204 SER A O 1
ATOM 1332 N N . THR A 1 205 ? 27.932 6.804 -8.719 1.00 66.71 205 THR A N 1
ATOM 1333 C CA . THR A 1 205 ? 27.067 7.779 -8.052 1.00 66.77 205 THR A CA 1
ATOM 1334 C C . THR A 1 205 ? 25.838 7.117 -7.441 1.00 61.06 205 THR A C 1
ATOM 1335 O O . THR A 1 205 ? 25.467 7.407 -6.299 1.00 71.30 205 THR A O 1
ATOM 1339 N N . VAL A 1 206 ? 25.182 6.240 -8.197 1.00 58.38 206 VAL A N 1
ATOM 1340 C CA . VAL A 1 206 ? 23.927 5.643 -7.737 1.00 60.17 206 VAL A CA 1
ATOM 1341 C C . VAL A 1 206 ? 24.111 4.747 -6.516 1.00 69.63 206 VAL A C 1
ATOM 1342 O O . VAL A 1 206 ? 23.328 4.871 -5.560 1.00 74.49 206 VAL A O 1
ATOM 1346 N N . PRO A 1 207 ? 25.074 3.815 -6.481 1.00 67.54 207 PRO A N 1
ATOM 1347 C CA . PRO A 1 207 ? 25.226 3.015 -5.261 1.00 64.48 207 PRO A CA 1
ATOM 1348 C C . PRO A 1 207 ? 25.716 3.853 -4.099 1.00 70.71 207 PRO A C 1
ATOM 1349 O O . PRO A 1 207 ? 25.290 3.641 -2.949 1.00 72.42 207 PRO A O 1
ATOM 1353 N N . ALA A 1 208 ? 26.588 4.826 -4.388 1.00 68.21 208 ALA A N 1
ATOM 1354 C CA . ALA A 1 208 ? 27.128 5.681 -3.342 1.00 62.17 208 ALA A CA 1
ATOM 1355 C C . ALA A 1 208 ? 26.009 6.298 -2.529 1.00 63.47 208 ALA A C 1
ATOM 1356 O O . ALA A 1 208 ? 25.905 6.072 -1.315 1.00 58.56 208 ALA A O 1
ATOM 1358 N N . VAL A 1 209 ? 25.121 7.037 -3.193 1.00 61.89 209 VAL A N 1
ATOM 1359 C CA . VAL A 1 209 ? 24.119 7.705 -2.384 1.00 62.34 209 VAL A CA 1
ATOM 1360 C C . VAL A 1 209 ? 23.134 6.681 -1.825 1.00 57.83 209 VAL A C 1
ATOM 1361 O O . VAL A 1 209 ? 22.586 6.883 -0.733 1.00 55.92 209 VAL A O 1
ATOM 1365 N N . GLN A 1 210 ? 22.954 5.528 -2.488 1.00 59.91 210 GLN A N 1
ATOM 1366 C CA . GLN A 1 210 ? 22.092 4.522 -1.866 1.00 65.90 210 GLN A CA 1
ATOM 1367 C C . GLN A 1 210 ? 22.674 4.058 -0.537 1.00 67.51 210 GLN A C 1
ATOM 1368 O O . GLN A 1 210 ? 21.940 3.887 0.449 1.00 55.94 210 GLN A O 1
ATOM 1374 N N . ASN A 1 211 ? 24.003 3.923 -0.474 1.00 62.90 211 ASN A N 1
ATOM 1375 C CA . ASN A 1 211 ? 24.642 3.732 0.818 1.00 59.89 211 ASN A CA 1
ATOM 1376 C C . ASN A 1 211 ? 24.347 4.904 1.753 1.00 57.06 211 ASN A C 1
ATOM 1377 O O . ASN A 1 211 ? 23.910 4.694 2.889 1.00 57.37 211 ASN A O 1
ATOM 1382 N N . LEU A 1 212 ? 24.532 6.147 1.289 1.00 59.35 212 LEU A N 1
ATOM 1383 C CA . LEU A 1 212 ? 24.076 7.289 2.087 1.00 59.57 212 LEU A CA 1
ATOM 1384 C C . LEU A 1 212 ? 22.655 7.062 2.585 1.00 62.49 212 LEU A C 1
ATOM 1385 O O . LEU A 1 212 ? 22.390 7.164 3.791 1.00 63.37 212 LEU A O 1
ATOM 1390 N N . LEU A 1 213 ? 21.732 6.686 1.682 1.00 58.65 213 LEU A N 1
ATOM 1391 C CA . LEU A 1 213 ? 20.352 6.536 2.137 1.00 62.53 213 LEU A CA 1
ATOM 1392 C C . LEU A 1 213 ? 20.246 5.405 3.147 1.00 75.44 213 LEU A C 1
ATOM 1393 O O . LEU A 1 213 ? 19.435 5.466 4.081 1.00 75.17 213 LEU A O 1
ATOM 1398 N N . PHE A 1 214 ? 21.068 4.368 2.981 1.00 71.58 214 PHE A N 1
ATOM 1399 C CA . PHE A 1 214 ? 21.078 3.294 3.966 1.00 70.38 214 PHE A CA 1
ATOM 1400 C C . PHE A 1 214 ? 21.530 3.795 5.341 1.00 66.31 214 PHE A C 1
ATOM 1401 O O . PHE A 1 214 ? 20.953 3.406 6.358 1.00 64.82 214 PHE A O 1
ATOM 1409 N N . LEU A 1 215 ? 22.531 4.686 5.397 1.00 70.28 215 LEU A N 1
ATOM 1410 C CA . LEU A 1 215 ? 23.017 5.164 6.692 1.00 65.41 215 LEU A CA 1
ATOM 1411 C C . LEU A 1 215 ? 21.934 5.892 7.464 1.00 69.21 215 LEU A C 1
ATOM 1412 O O . LEU A 1 215 ? 21.952 5.912 8.702 1.00 79.07 215 LEU A O 1
ATOM 1417 N N . CYS A 1 216 ? 21.011 6.533 6.757 1.00 68.95 216 CYS A N 1
ATOM 1418 C CA . CYS A 1 216 ? 20.002 7.377 7.370 1.00 72.27 216 CYS A CA 1
ATOM 1419 C C . CYS A 1 216 ? 18.671 6.657 7.548 1.00 76.68 216 CYS A C 1
ATOM 1420 O O . CYS A 1 216 ? 17.638 7.314 7.718 1.00 90.84 216 CYS A O 1
ATOM 1423 N N . GLY A 1 217 ? 18.676 5.325 7.518 1.00 72.07 217 GLY A N 1
ATOM 1424 C CA . GLY A 1 217 ? 17.456 4.548 7.651 1.00 79.41 217 GLY A CA 1
ATOM 1425 C C . GLY A 1 217 ? 17.275 3.926 9.027 1.00 89.45 217 GLY A C 1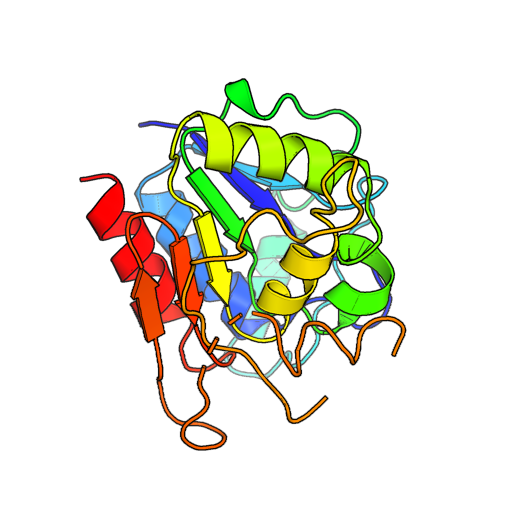
ATOM 1426 O O . GLY A 1 217 ? 17.839 4.390 10.026 1.00 94.34 217 GLY A O 1
#

B-factor: mean 85.7, std 25.64, range [48.3, 172.97]